Protein AF-A0A8S9UT15-F1 (afdb_monomer)

Solvent-accessible surface area (backbone atoms only — not comparable to full-atom values): 17079 Å² total; per-residue (Å²): 129,64,73,68,60,55,59,50,56,78,67,50,90,73,85,88,69,54,34,73,62,33,48,35,68,84,54,44,75,46,86,40,46,68,41,77,37,72,58,20,13,42,35,36,62,69,38,53,61,32,52,56,30,98,61,44,78,44,80,46,76,37,62,50,63,66,32,51,46,16,83,66,94,55,86,84,63,70,52,51,73,92,89,45,74,50,65,68,66,52,11,63,46,37,55,33,45,78,67,72,69,56,88,82,85,46,63,46,79,63,49,35,64,71,65,40,51,36,49,21,53,71,73,54,74,56,62,59,41,75,70,57,92,76,73,78,86,76,72,87,77,72,83,83,71,48,28,41,63,90,65,80,42,66,54,58,53,52,51,46,31,52,50,34,62,57,44,69,78,61,75,53,96,89,53,64,48,34,32,36,39,36,19,70,46,66,69,54,36,53,50,32,51,54,50,47,66,77,45,55,89,58,46,50,91,56,51,48,78,44,78,33,32,38,75,74,40,59,97,52,74,23,44,30,28,40,34,43,64,81,46,75,52,94,85,26,68,59,69,78,67,73,38,64,23,47,48,50,41,53,72,66,26,24,28,73,39,76,35,48,32,40,33,63,72,15,42,51,63,34,70,68,49,31,52,40,54,52,43,25,47,76,66,71,62,52,49,82,53,73,74,83,83,79,119

Radius of gyration: 21.89 Å; Cα contacts (8 Å, |Δi|>4): 454; chains: 1; bounding box: 42×45×59 Å

InterPro domains:
  IPR027417 P-loop containing nucleoside triphosphate hydrolase [G3DSA:3.40.50.300] (1-108)
  IPR027417 P-loop containing nucleoside triphosphate hydrolase [G3DSA:3.40.50.300] (109-293)
  IPR027417 P-loop containing nucleoside triphosphate hydrolase [SSF52540] (18-284)
  IPR041677 DNA2/NAM7 helicase, helicase domain [PF13086] (3-70)
  IPR041679 DNA2/NAM7 helicase-like, C-terminal [PF13087] (140-263)
  IPR045055 DNA2/NAM7-like helicase [PTHR10887] (3-282)
  IPR047187 Upf1-like, C-terminal helicase domain [cd18808] (111-277)

Nearest PDB structures (foldseek):
  8ftm-assembly2_B  TM=8.262E-01  e=3.892E-15  Thermochaetoides thermophila DSM 1495
  8rd3-assembly1_A  TM=7.497E-01  e=1.680E-15  Saccharomyces cerevisiae S288C
  8ftm-assembly1_A  TM=8.025E-01  e=7.093E-15  Thermochaetoides thermophila DSM 1495
  2xzl-assembly1_A  TM=7.799E-01  e=2.821E-14  Saccharomyces cerevisiae
  4b3g-assembly2_B  TM=7.752E-01  e=4.044E-14  Homo sapiens

Mean predicted aligned error: 8.58 Å

Foldseek 3Di:
DPPVVLVCLQPDPDDDDFLVVCLDPSNQPDDDQEAEAAQQQQQFPSSVVSNDHPNHNYYHYYHDVLAAHHDDPDPPPQDDDPPDRDCSRGGPQNVCVVVVNDDDDQEDAFADCLLVVLVCVQRVVVSHHYPDDDDPVVPPQDPDDEAADDDLAVVVLVVQLVVQVSCVVVDDPPAAFEEEEEEADPVSLVVNVVNCVVVVVSHDPSYDYYYYYLVVCAPAAGQEYEYEQPDDDQVLDSDPVLRSNSVSSRSRRHRHYYHYHDDCNSPCVRDSSVSSVVSSVVSVNHHYDDHPPPD

Organism: Phytophthora infestans (NCBI:txid4787)

Structure (mmCIF, N/CA/C/O backbone):
data_AF-A0A8S9UT15-F1
#
_entry.id   AF-A0A8S9UT15-F1
#
loop_
_atom_site.group_PDB
_atom_site.id
_atom_site.type_symbol
_atom_site.label_atom_id
_atom_site.label_alt_id
_atom_site.label_comp_id
_atom_site.label_asym_id
_atom_site.label_entity_id
_atom_site.label_seq_id
_atom_site.pdbx_PDB_ins_code
_atom_site.Cartn_x
_atom_site.Cartn_y
_atom_site.Cartn_z
_atom_site.occupancy
_atom_site.B_iso_or_equiv
_atom_site.auth_seq_id
_atom_site.auth_comp_id
_atom_site.auth_asym_id
_atom_site.auth_atom_id
_atom_site.pdbx_PDB_model_num
ATOM 1 N N . MET A 1 1 ? -1.775 21.029 29.943 1.00 57.56 1 MET A N 1
ATOM 2 C CA . MET A 1 1 ? -2.465 21.591 28.756 1.00 57.56 1 MET A CA 1
ATOM 3 C C . MET A 1 1 ? -2.958 23.025 28.987 1.00 57.56 1 MET A C 1
ATOM 5 O O . MET A 1 1 ? -3.337 23.348 30.108 1.00 57.56 1 MET A O 1
ATOM 9 N N . LYS A 1 2 ? -2.990 23.889 27.956 1.00 66.88 2 LYS A N 1
ATOM 10 C CA . LYS A 1 2 ? -3.662 25.210 28.047 1.00 66.88 2 LYS A CA 1
ATOM 11 C C . LYS A 1 2 ? -5.165 24.976 28.289 1.00 66.88 2 LYS A C 1
ATOM 13 O O . LYS A 1 2 ? -5.719 24.080 27.657 1.00 66.88 2 LYS A O 1
ATOM 18 N N . SER A 1 3 ? -5.834 25.756 29.149 1.00 73.44 3 SER A N 1
ATOM 19 C CA . SER A 1 3 ? -7.224 25.470 29.586 1.00 73.44 3 SER A CA 1
ATOM 20 C C . SER A 1 3 ? -8.203 25.215 28.429 1.00 73.44 3 SER A C 1
ATOM 22 O O . SER A 1 3 ? -9.030 24.314 28.507 1.00 73.44 3 SER A O 1
ATOM 24 N N . LYS A 1 4 ? -8.025 25.919 27.304 1.00 78.69 4 LYS A N 1
ATOM 25 C CA . LYS A 1 4 ? -8.831 25.763 26.083 1.00 78.69 4 LYS A CA 1
ATOM 26 C C . LYS A 1 4 ? -8.756 24.367 25.452 1.00 78.69 4 LYS A C 1
ATOM 28 O O . LYS A 1 4 ? -9.774 23.871 24.988 1.00 78.69 4 LYS A O 1
ATOM 33 N N . GLN A 1 5 ? -7.586 23.720 25.432 1.00 79.69 5 GLN A N 1
ATOM 34 C CA . GLN A 1 5 ? -7.441 22.382 24.836 1.00 79.69 5 GLN A CA 1
ATOM 35 C C . GLN A 1 5 ? -8.231 21.335 25.622 1.00 79.69 5 GLN A C 1
ATOM 37 O O . GLN A 1 5 ? -8.856 20.464 25.029 1.00 79.69 5 GLN A O 1
ATOM 42 N N . LYS A 1 6 ? -8.252 21.459 26.954 1.00 77.69 6 LYS A N 1
ATOM 43 C CA . LYS A 1 6 ? -8.968 20.526 27.825 1.00 77.69 6 LYS A CA 1
ATOM 44 C C . LYS A 1 6 ? -10.473 20.621 27.593 1.00 77.69 6 LYS A C 1
ATOM 46 O O . LYS A 1 6 ? -11.119 19.603 27.397 1.00 77.69 6 LYS A O 1
ATOM 51 N N . THR A 1 7 ? -10.993 21.844 27.488 1.00 82.31 7 THR A N 1
ATOM 52 C CA . THR A 1 7 ? -12.409 22.086 27.181 1.00 82.31 7 THR A CA 1
ATOM 53 C C . THR A 1 7 ? -12.824 21.545 25.812 1.00 82.31 7 THR A C 1
ATOM 55 O O . THR A 1 7 ? -13.951 21.082 25.664 1.00 82.31 7 THR A O 1
ATOM 58 N N . ILE A 1 8 ? -11.945 21.610 24.805 1.00 86.44 8 ILE A N 1
ATOM 59 C CA . ILE A 1 8 ? -12.230 21.046 23.476 1.00 86.44 8 ILE A CA 1
ATOM 60 C C . ILE A 1 8 ? -12.305 19.524 23.557 1.00 86.44 8 ILE A C 1
ATOM 62 O O . ILE A 1 8 ? -13.276 18.947 23.079 1.00 86.44 8 ILE A O 1
ATOM 66 N N . LEU A 1 9 ? -11.316 18.887 24.191 1.00 84.62 9 LEU A N 1
ATOM 67 C CA . LEU A 1 9 ? -11.295 17.436 24.348 1.00 84.62 9 LEU A CA 1
ATOM 68 C C . LEU A 1 9 ? -12.511 16.940 25.138 1.00 84.62 9 LEU A C 1
ATOM 70 O O . LEU A 1 9 ? -13.204 16.050 24.671 1.00 84.62 9 LEU A O 1
ATOM 74 N N . GLU A 1 10 ? -12.850 17.562 26.266 1.00 82.56 10 GLU A N 1
ATOM 75 C CA . GLU A 1 10 ? -14.017 17.173 27.079 1.00 82.56 10 GLU A CA 1
ATOM 76 C C . GLU A 1 10 ? -15.351 17.222 26.317 1.00 82.56 10 GLU A C 1
ATOM 78 O O . GLU A 1 10 ? -16.281 16.499 26.668 1.00 82.56 10 GLU A O 1
ATOM 83 N N . LYS A 1 11 ? -15.455 18.058 25.277 1.00 87.94 11 LYS A N 1
ATOM 84 C CA . LYS A 1 11 ? -16.649 18.177 24.427 1.00 87.94 11 LYS A CA 1
ATOM 85 C C . LYS A 1 11 ? -16.562 17.365 23.133 1.00 87.94 11 LYS A C 1
ATOM 87 O O . LYS A 1 11 ? -17.537 17.328 22.383 1.00 87.94 11 LYS A O 1
ATOM 92 N N . ALA A 1 12 ? -15.410 16.773 22.827 1.00 90.12 12 ALA A N 1
ATOM 93 C CA . ALA A 1 12 ? -15.196 16.068 21.576 1.00 90.12 12 ALA A CA 1
ATOM 94 C C . ALA A 1 12 ? -15.950 14.732 21.575 1.00 90.12 12 ALA A C 1
ATOM 96 O O . ALA A 1 12 ? -15.757 13.895 22.451 1.00 90.12 12 ALA A O 1
ATOM 97 N N . VAL A 1 13 ? -16.778 14.523 20.551 1.00 92.00 13 VAL A N 1
ATOM 98 C CA . VAL A 1 13 ? -17.450 13.236 20.299 1.00 92.00 13 VAL A CA 1
ATOM 99 C C . VAL A 1 13 ? -16.501 12.258 19.605 1.00 92.00 13 VAL A C 1
ATOM 101 O O . VAL A 1 13 ? -16.567 11.054 19.825 1.00 92.00 13 VAL A O 1
ATOM 104 N N . ILE A 1 14 ? -15.597 12.785 18.776 1.00 93.06 14 ILE A N 1
ATOM 105 C CA . ILE A 1 14 ? -14.618 12.018 18.009 1.00 93.06 14 ILE A CA 1
ATOM 106 C C . ILE A 1 14 ? -13.253 12.672 18.200 1.00 93.06 14 ILE A C 1
ATOM 108 O O . ILE A 1 14 ? -13.122 13.893 18.084 1.00 93.06 14 ILE A O 1
ATOM 112 N N . VAL A 1 15 ? -12.237 11.857 18.475 1.00 92.50 15 VAL A N 1
ATOM 113 C CA . VAL A 1 15 ? -10.843 12.295 18.575 1.00 92.50 15 VAL A CA 1
ATOM 114 C C . VAL A 1 15 ? -10.001 11.466 17.618 1.00 92.50 15 VAL A C 1
ATOM 116 O O . VAL A 1 15 ? -9.947 10.245 17.723 1.00 92.50 15 VAL A O 1
ATOM 119 N N . PHE A 1 16 ? -9.328 12.152 16.697 1.00 93.94 16 PHE A N 1
ATOM 120 C CA . PHE A 1 16 ? -8.350 11.557 15.795 1.00 93.94 16 PHE A CA 1
ATOM 121 C C . PHE A 1 16 ? -6.946 11.772 16.351 1.00 93.94 16 PHE A C 1
ATOM 123 O O . PHE A 1 16 ? -6.621 12.849 16.854 1.00 93.94 16 PHE A O 1
ATOM 130 N N . GLY A 1 17 ? -6.100 10.759 16.227 1.00 92.88 17 GLY A N 1
ATOM 131 C CA . GLY A 1 17 ? -4.704 10.842 16.620 1.00 92.88 17 GLY A CA 1
ATOM 132 C C . GLY A 1 17 ? -3.950 9.586 16.220 1.00 92.88 17 GLY A C 1
ATOM 133 O O . GLY A 1 17 ? -4.538 8.529 16.010 1.00 92.88 17 GLY A O 1
ATOM 134 N N . THR A 1 18 ? -2.630 9.695 16.132 1.00 92.62 18 THR A N 1
ATOM 135 C CA . THR A 1 18 ? -1.764 8.517 16.049 1.00 92.62 18 THR A CA 1
ATOM 136 C C . THR A 1 18 ? -1.788 7.766 17.378 1.00 92.62 18 THR A C 1
ATOM 138 O O . THR A 1 18 ? -1.976 8.391 18.427 1.00 92.62 18 THR A O 1
ATOM 141 N N . SER A 1 19 ? -1.494 6.463 17.372 1.00 90.19 19 SER A N 1
ATOM 142 C CA . SER A 1 19 ? -1.364 5.654 18.596 1.00 90.19 19 SER A CA 1
ATOM 143 C C . SER A 1 19 ? -0.522 6.334 19.681 1.00 90.19 19 SER A C 1
ATOM 145 O O . SER A 1 19 ? -0.900 6.356 20.849 1.00 90.19 19 SER A O 1
ATOM 147 N N . SER A 1 20 ? 0.590 6.965 19.290 1.00 88.19 20 SER A N 1
ATOM 148 C CA . SER A 1 20 ? 1.467 7.689 20.212 1.00 88.19 20 SER A CA 1
ATOM 149 C C . SER A 1 20 ? 0.819 8.938 20.812 1.00 88.19 20 SER A C 1
ATOM 151 O O . SER A 1 20 ? 0.902 9.143 22.022 1.00 88.19 20 SER A O 1
ATOM 153 N N . SER A 1 21 ? 0.137 9.752 20.001 1.00 90.88 21 SER A N 1
ATOM 154 C CA . SER A 1 21 ? -0.582 10.936 20.490 1.00 90.88 21 SER A CA 1
ATOM 155 C C . SER A 1 21 ? -1.762 10.572 21.394 1.00 90.88 21 SER A C 1
ATOM 157 O O . SER A 1 21 ? -2.006 11.245 22.392 1.00 90.88 21 SER A O 1
ATOM 159 N N . LEU A 1 22 ? -2.445 9.463 21.101 1.00 90.75 22 LEU A N 1
ATOM 160 C CA . LEU A 1 22 ? -3.559 8.965 21.902 1.00 90.75 22 LEU A CA 1
ATOM 161 C C . LEU A 1 22 ? -3.093 8.390 23.245 1.00 90.75 22 LEU A C 1
ATOM 163 O O . LEU A 1 22 ? -3.887 8.350 24.181 1.00 90.75 22 LEU A O 1
ATOM 167 N N . GLY A 1 23 ? -1.825 7.996 23.366 1.00 88.31 23 GLY A N 1
ATOM 168 C CA . GLY A 1 23 ? -1.226 7.569 24.629 1.00 88.31 23 GLY A CA 1
ATOM 169 C C . GLY A 1 23 ? -0.887 8.716 25.591 1.00 88.31 23 GLY A C 1
ATOM 170 O O . GLY A 1 23 ? -0.534 8.444 26.740 1.00 88.31 23 GLY A O 1
ATOM 171 N N . GLN A 1 24 ? -0.980 9.981 25.157 1.00 88.31 24 GLN A N 1
ATOM 172 C CA . GLN A 1 24 ? -0.717 11.132 26.025 1.00 88.31 24 GLN A CA 1
ATOM 173 C C . GLN A 1 24 ? -1.729 11.205 27.170 1.00 88.31 24 GLN A C 1
ATOM 175 O O . GLN A 1 24 ? -2.922 10.971 26.981 1.00 88.31 24 GLN A O 1
ATOM 180 N N . GLU A 1 25 ? -1.251 11.571 28.360 1.00 83.25 25 GLU A N 1
ATOM 181 C CA . GLU A 1 25 ? -2.027 11.515 29.603 1.00 83.25 25 GLU A CA 1
ATOM 182 C C . GLU A 1 25 ? -3.361 12.275 29.520 1.00 83.25 25 GLU A C 1
ATOM 184 O O . GLU A 1 25 ? -4.395 11.762 29.951 1.00 83.25 25 GLU A O 1
ATOM 189 N N . ASP A 1 26 ? -3.350 13.457 28.900 1.00 81.25 26 ASP A N 1
ATOM 190 C CA . ASP A 1 26 ? -4.534 14.307 28.748 1.00 81.25 26 ASP A CA 1
ATOM 191 C C . ASP A 1 26 ? -5.635 13.638 27.894 1.00 81.25 26 ASP A C 1
ATOM 193 O O . ASP A 1 26 ? -6.821 13.810 28.174 1.00 81.25 26 ASP A O 1
ATOM 197 N N . VAL A 1 27 ? -5.262 12.828 26.894 1.00 84.00 27 VAL A N 1
ATOM 198 C CA . VAL A 1 27 ? -6.206 12.094 26.026 1.00 84.00 27 VAL A CA 1
ATOM 199 C C . VAL A 1 27 ? -6.561 10.729 26.623 1.00 84.00 27 VAL A C 1
ATOM 201 O O . VAL A 1 27 ? -7.675 10.235 26.447 1.00 84.00 27 VAL A O 1
ATOM 204 N N . ARG A 1 28 ? -5.635 10.112 27.364 1.00 83.94 28 ARG A N 1
ATOM 205 C CA . ARG A 1 28 ? -5.821 8.797 27.992 1.00 83.94 28 ARG A CA 1
ATOM 206 C C . ARG A 1 28 ? -6.911 8.800 29.064 1.00 83.94 28 ARG A C 1
ATOM 208 O O . ARG A 1 28 ? -7.572 7.787 29.255 1.00 83.94 28 ARG A O 1
ATOM 215 N N . ARG A 1 29 ? -7.121 9.938 29.735 1.00 83.38 29 ARG A N 1
ATOM 216 C CA . ARG A 1 29 ? -8.193 10.126 30.734 1.00 83.38 29 ARG A CA 1
ATOM 217 C C . ARG A 1 29 ? -9.584 10.296 30.114 1.00 83.38 29 ARG A C 1
ATOM 219 O O . ARG A 1 29 ? -10.579 10.263 30.837 1.00 83.38 29 ARG A O 1
ATOM 226 N N . MET A 1 30 ? -9.664 10.513 28.802 1.00 86.06 30 MET A N 1
ATOM 227 C CA . MET A 1 30 ? -10.940 10.609 28.102 1.00 86.06 30 MET A CA 1
ATOM 228 C C . MET A 1 30 ? -11.611 9.245 27.996 1.00 86.06 30 MET A C 1
ATOM 230 O O . MET A 1 30 ? -10.951 8.207 27.981 1.00 86.06 30 MET A O 1
ATOM 234 N N . LYS A 1 31 ? -12.937 9.258 27.878 1.00 89.00 31 LYS A N 1
ATOM 235 C CA . LYS A 1 31 ? -13.739 8.043 27.797 1.00 89.00 31 LYS A CA 1
ATOM 236 C C . LYS A 1 31 ? -14.245 7.835 26.378 1.00 89.00 31 LYS A C 1
ATOM 238 O O . LYS A 1 31 ? -15.032 8.639 25.896 1.00 89.00 31 LYS A O 1
ATOM 243 N N . PHE A 1 32 ? -13.835 6.729 25.763 1.00 92.12 32 PHE A N 1
ATOM 244 C CA . PHE A 1 32 ? -14.296 6.291 24.444 1.00 92.12 32 PHE A CA 1
ATOM 245 C C . PHE A 1 32 ? -14.604 4.799 24.487 1.00 92.12 32 PHE A C 1
ATOM 247 O O . PHE A 1 32 ? -13.746 3.989 24.843 1.00 92.12 32 PHE A O 1
ATOM 254 N N . ASP A 1 33 ? -15.842 4.446 24.169 1.00 94.94 33 ASP A N 1
ATOM 255 C CA . ASP A 1 33 ? -16.337 3.070 24.114 1.00 94.94 33 ASP A CA 1
ATOM 256 C C . ASP A 1 33 ? -16.034 2.379 22.775 1.00 94.94 33 ASP A C 1
ATOM 258 O O . ASP A 1 33 ? -15.966 1.149 22.736 1.00 94.94 33 ASP A O 1
ATOM 262 N N . LEU A 1 34 ? -15.779 3.150 21.715 1.00 95.88 34 LEU A N 1
ATOM 263 C CA . LEU A 1 34 ? -15.336 2.678 20.404 1.00 95.88 34 LEU A CA 1
ATOM 264 C C . LEU A 1 34 ? -13.937 3.211 20.067 1.00 95.88 34 LEU A C 1
ATOM 266 O O . LEU A 1 34 ? -13.695 4.417 20.099 1.00 95.88 34 LEU A O 1
ATOM 270 N N . CYS A 1 35 ? -13.038 2.308 19.685 1.00 95.69 35 CYS A N 1
ATOM 271 C CA . CYS A 1 35 ? -11.751 2.628 19.078 1.00 95.69 35 CYS A CA 1
ATOM 272 C C . CYS A 1 35 ? -11.720 2.069 17.652 1.00 95.69 35 CYS A C 1
ATOM 274 O O . CYS A 1 35 ? -11.994 0.887 17.445 1.00 95.69 35 CYS A O 1
ATOM 276 N N . ILE A 1 36 ? -11.391 2.911 16.672 1.00 97.12 36 ILE A N 1
ATOM 277 C CA . ILE A 1 36 ? -11.170 2.496 15.284 1.00 97.12 36 ILE A CA 1
ATOM 278 C C . ILE A 1 36 ? -9.693 2.720 14.974 1.00 97.12 36 ILE A C 1
ATOM 280 O O . ILE A 1 36 ? -9.211 3.851 15.032 1.00 97.12 36 ILE A O 1
ATOM 284 N N . CYS A 1 37 ? -8.981 1.644 14.655 1.00 95.94 37 CYS A N 1
ATOM 285 C CA . CYS A 1 37 ? -7.611 1.690 14.170 1.00 95.94 37 CYS A CA 1
ATOM 286 C C . CYS A 1 37 ? -7.621 1.520 12.653 1.00 95.94 37 CYS A C 1
ATOM 288 O O . CYS A 1 37 ? -7.824 0.411 12.166 1.00 95.94 37 CYS A O 1
ATOM 290 N N . ASP A 1 38 ? -7.395 2.610 11.927 1.00 94.69 38 ASP A N 1
ATOM 291 C CA . ASP A 1 38 ? -7.128 2.562 10.489 1.00 94.69 38 ASP A CA 1
ATOM 292 C C . ASP A 1 38 ? -5.660 2.183 10.225 1.00 94.69 38 ASP A C 1
ATOM 294 O O . ASP A 1 38 ? -4.812 2.323 11.112 1.00 94.69 38 ASP A O 1
ATOM 298 N N . GLU A 1 39 ? -5.364 1.675 9.028 1.00 93.62 39 GLU A N 1
ATOM 299 C CA . GLU A 1 39 ? -4.049 1.130 8.647 1.00 93.62 39 GLU A CA 1
ATOM 300 C C . GLU A 1 39 ? -3.501 0.105 9.667 1.00 93.62 39 GLU A C 1
ATOM 302 O O . GLU A 1 39 ? -2.300 0.015 9.927 1.00 93.62 39 GLU A O 1
ATOM 307 N N . GLY A 1 40 ? -4.390 -0.712 10.241 1.00 94.06 40 GLY A N 1
ATOM 308 C CA . GLY A 1 40 ? -4.102 -1.677 11.303 1.00 94.06 40 GLY A CA 1
ATOM 309 C C . GLY A 1 40 ? -3.048 -2.729 10.950 1.00 94.06 40 GLY A C 1
ATOM 310 O O . GLY A 1 40 ? -2.444 -3.295 11.853 1.00 94.06 40 GLY A O 1
ATOM 311 N N . GLY A 1 41 ? -2.767 -2.937 9.657 1.00 92.50 41 GLY A N 1
ATOM 312 C CA . GLY A 1 41 ? -1.636 -3.746 9.189 1.00 92.50 41 GLY A CA 1
ATOM 313 C C . GLY A 1 41 ? -0.270 -3.169 9.585 1.00 92.50 41 GLY A C 1
ATOM 314 O O . GLY A 1 41 ? 0.661 -3.923 9.833 1.00 92.50 41 GLY A O 1
ATOM 315 N N . GLN A 1 42 ? -0.159 -1.843 9.720 1.00 92.12 42 GLN A N 1
ATOM 316 C CA . GLN A 1 42 ? 1.048 -1.148 10.185 1.00 92.12 42 GLN A CA 1
ATOM 317 C C . GLN A 1 42 ? 1.067 -0.897 11.698 1.00 92.12 42 GLN A C 1
ATOM 319 O O . GLN A 1 42 ? 2.087 -0.458 12.236 1.00 92.12 42 GLN A O 1
ATOM 324 N N . ALA A 1 43 ? -0.045 -1.122 12.399 1.00 91.50 43 ALA A N 1
ATOM 325 C CA . ALA A 1 43 ? -0.124 -0.865 13.827 1.00 91.50 43 ALA A CA 1
ATOM 326 C C . ALA A 1 43 ? 0.538 -2.018 14.604 1.00 91.50 43 ALA A C 1
ATOM 328 O O . ALA A 1 43 ? 0.044 -3.146 14.549 1.00 91.50 43 ALA A O 1
ATOM 329 N N . PRO A 1 44 ? 1.632 -1.775 15.353 1.00 89.38 44 PRO A N 1
ATOM 330 C CA . PRO A 1 44 ? 2.120 -2.775 16.293 1.00 89.38 44 PRO A CA 1
ATOM 331 C C . PRO A 1 44 ? 1.102 -2.948 17.425 1.00 89.38 44 PRO A C 1
ATOM 333 O O . PRO A 1 44 ? 0.406 -1.996 17.791 1.00 89.38 44 PRO A O 1
ATOM 336 N N . ASP A 1 45 ? 1.078 -4.121 18.056 1.00 88.81 45 ASP A N 1
ATOM 337 C CA . ASP A 1 45 ? 0.168 -4.411 19.175 1.00 88.81 45 ASP A CA 1
ATOM 338 C C . ASP A 1 45 ? 0.277 -3.378 20.305 1.00 88.81 45 ASP A C 1
ATOM 340 O O . ASP A 1 45 ? -0.720 -2.945 20.883 1.00 88.81 45 ASP A O 1
ATOM 344 N N . THR A 1 46 ? 1.495 -2.904 20.580 1.00 87.94 46 THR A N 1
ATOM 345 C CA . THR A 1 46 ? 1.738 -1.833 21.554 1.00 87.94 46 THR A CA 1
ATOM 346 C C . THR A 1 46 ? 1.055 -0.526 21.155 1.00 87.94 46 THR A C 1
ATOM 348 O O . THR A 1 46 ? 0.517 0.169 22.015 1.00 87.94 46 THR A O 1
ATOM 351 N N . GLY A 1 47 ? 1.013 -0.207 19.861 1.00 89.88 47 GLY A N 1
ATOM 352 C CA . GLY A 1 47 ? 0.308 0.954 19.324 1.00 89.88 47 GLY A CA 1
ATOM 353 C C . GLY A 1 47 ? -1.209 0.851 19.486 1.00 89.88 47 GLY A C 1
ATOM 354 O O . GLY A 1 47 ? -1.852 1.854 19.806 1.00 89.88 47 GLY A O 1
ATOM 355 N N . LEU A 1 48 ? -1.783 -0.346 19.341 1.00 91.88 48 LEU A N 1
ATOM 356 C CA . LEU A 1 48 ? -3.206 -0.580 19.614 1.00 91.88 48 LEU A CA 1
ATOM 357 C C . LEU A 1 48 ? -3.521 -0.345 21.094 1.00 91.88 48 LEU A C 1
ATOM 359 O O . LEU A 1 48 ? -4.436 0.411 21.417 1.00 91.88 48 LEU A O 1
ATOM 363 N N . VAL A 1 49 ? -2.711 -0.903 21.999 1.00 90.75 49 VAL A N 1
ATOM 364 C CA . VAL A 1 49 ? -2.887 -0.730 23.452 1.00 90.75 49 VAL A CA 1
ATOM 365 C C . VAL A 1 49 ? -2.819 0.745 23.868 1.00 90.75 49 VAL A C 1
ATOM 367 O O . VAL A 1 49 ? -3.585 1.170 24.729 1.00 90.75 49 VAL A O 1
ATOM 370 N N . MET A 1 50 ? -1.956 1.553 23.242 1.00 90.75 50 MET A N 1
ATOM 371 C CA . MET A 1 50 ? -1.881 2.999 23.515 1.00 90.75 50 MET A CA 1
ATOM 372 C C . MET A 1 50 ? -3.151 3.766 23.104 1.00 90.75 50 MET A C 1
ATOM 374 O O . MET A 1 50 ? -3.476 4.798 23.701 1.00 90.75 50 MET A O 1
ATOM 378 N N . ALA A 1 51 ? -3.867 3.281 22.087 1.00 91.50 51 ALA A N 1
ATOM 379 C CA . ALA A 1 51 ? -5.092 3.905 21.596 1.00 91.50 51 ALA A CA 1
ATOM 380 C C . ALA A 1 51 ? -6.332 3.536 22.432 1.00 91.50 51 ALA A C 1
ATOM 382 O O . ALA A 1 51 ? -7.296 4.303 22.455 1.00 91.50 51 ALA A O 1
ATOM 383 N N . LEU A 1 52 ? -6.305 2.410 23.151 1.00 91.75 52 LEU A N 1
ATOM 384 C CA . LEU A 1 52 ? -7.420 1.955 23.983 1.00 91.75 52 LEU A CA 1
ATOM 385 C C . LEU A 1 52 ? -7.623 2.832 25.230 1.00 91.75 52 LEU A C 1
ATOM 387 O O . LEU A 1 52 ? -6.701 3.475 25.745 1.00 91.75 52 LEU A O 1
ATOM 391 N N . ARG A 1 53 ? -8.866 2.869 25.715 1.00 90.38 53 ARG A N 1
ATOM 392 C CA . ARG A 1 53 ? -9.267 3.491 26.984 1.00 90.38 53 ARG A CA 1
ATOM 393 C C . ARG A 1 53 ? -9.808 2.433 27.928 1.00 90.38 53 ARG A C 1
ATOM 395 O O . ARG A 1 53 ? -10.308 1.403 27.487 1.00 90.38 53 ARG A O 1
ATOM 402 N N . ASP A 1 54 ? -9.787 2.734 29.223 1.00 87.06 54 ASP A N 1
ATOM 403 C CA . ASP A 1 54 ? -10.286 1.823 30.262 1.00 87.06 54 ASP A CA 1
ATOM 404 C C . ASP A 1 54 ? -11.754 1.422 30.035 1.00 87.06 54 ASP A C 1
ATOM 406 O O . ASP A 1 54 ? -12.180 0.343 30.435 1.00 87.06 54 ASP A O 1
ATOM 410 N N . ASN A 1 55 ? -12.541 2.283 29.380 1.00 91.44 55 ASN A N 1
ATOM 411 C CA . ASN A 1 55 ? -13.943 2.034 29.054 1.00 91.44 55 ASN A CA 1
ATOM 412 C C . ASN A 1 55 ? -14.186 1.618 27.593 1.00 91.44 55 ASN A C 1
ATOM 414 O O . ASN A 1 55 ? -15.349 1.594 27.180 1.00 91.44 55 ASN A O 1
ATOM 418 N N . THR A 1 56 ? -13.143 1.335 26.805 1.00 94.69 56 THR A N 1
ATOM 419 C CA . THR A 1 56 ? -13.313 0.864 25.425 1.00 94.69 56 THR A CA 1
ATOM 420 C C . THR A 1 56 ? -13.976 -0.508 25.426 1.00 94.69 56 THR A C 1
ATOM 422 O O . THR A 1 56 ? -13.488 -1.450 26.042 1.00 94.69 56 THR A O 1
ATOM 425 N N . ARG A 1 57 ? -15.115 -0.610 24.739 1.00 96.38 57 ARG A N 1
ATOM 426 C CA . ARG A 1 57 ? -15.918 -1.834 24.606 1.00 96.38 57 ARG A CA 1
ATOM 427 C C . ARG A 1 57 ? -15.726 -2.496 23.250 1.00 96.38 57 ARG A C 1
ATOM 429 O O . ARG A 1 57 ? -15.810 -3.714 23.158 1.00 96.38 57 ARG A O 1
ATOM 436 N N . THR A 1 58 ? -15.473 -1.694 22.218 1.00 96.62 58 THR A N 1
ATOM 437 C CA . THR A 1 58 ? -15.336 -2.159 20.838 1.00 96.62 58 THR A CA 1
ATOM 438 C C . THR A 1 58 ? -14.043 -1.627 20.236 1.00 96.62 58 THR A C 1
ATOM 440 O O . THR A 1 58 ? -13.786 -0.424 20.277 1.00 96.62 58 THR A O 1
ATOM 443 N N . LEU A 1 59 ? -13.251 -2.524 19.650 1.00 95.56 59 LEU A N 1
ATOM 444 C CA . LEU A 1 59 ? -12.090 -2.196 18.829 1.00 95.56 59 LEU A CA 1
ATOM 445 C C . LEU A 1 59 ? -12.352 -2.684 17.402 1.00 95.56 59 LEU A C 1
ATOM 447 O O . LEU A 1 59 ? -12.531 -3.880 17.185 1.00 95.56 59 LEU A O 1
ATOM 451 N N . ALA A 1 60 ? -12.352 -1.766 16.440 1.00 96.88 60 ALA A N 1
ATOM 452 C CA . ALA A 1 60 ? -12.343 -2.088 15.019 1.00 96.88 60 ALA A CA 1
ATOM 453 C C . ALA A 1 60 ? -10.925 -1.889 14.474 1.00 96.88 60 ALA A C 1
ATOM 455 O O . ALA A 1 60 ? -10.385 -0.788 14.553 1.00 96.88 60 ALA A O 1
ATOM 456 N N . ILE A 1 61 ? -10.322 -2.946 13.928 1.00 96.75 61 ILE A N 1
ATOM 457 C CA . ILE A 1 61 ? -9.011 -2.890 13.273 1.00 96.75 61 ILE A CA 1
ATOM 458 C C . ILE A 1 61 ? -9.255 -2.981 11.769 1.00 96.75 61 ILE A C 1
ATOM 460 O O . ILE A 1 61 ? -9.734 -4.000 11.277 1.00 96.75 61 ILE A O 1
ATOM 464 N N . ILE A 1 62 ? -8.963 -1.900 11.056 1.00 96.69 62 ILE A N 1
ATOM 465 C CA . ILE A 1 62 ? -9.216 -1.742 9.626 1.00 96.69 62 ILE A CA 1
ATOM 466 C C . ILE A 1 62 ? -7.872 -1.601 8.928 1.00 96.69 62 ILE A C 1
ATOM 468 O O . ILE A 1 62 ? -7.004 -0.865 9.382 1.00 96.69 62 ILE A O 1
ATOM 472 N N . GLY A 1 63 ? -7.685 -2.306 7.823 1.00 94.94 63 GLY A N 1
ATOM 473 C CA . GLY A 1 63 ? -6.484 -2.200 7.010 1.00 94.94 63 GLY A CA 1
ATOM 474 C C . GLY A 1 63 ? -6.393 -3.348 6.022 1.00 94.94 63 GLY A C 1
ATOM 475 O O . GLY A 1 63 ? -7.315 -4.153 5.892 1.00 94.94 63 GLY A O 1
ATOM 476 N N . ASP A 1 64 ? -5.252 -3.439 5.352 1.00 94.94 64 ASP A N 1
ATOM 477 C CA . ASP A 1 64 ? -4.952 -4.533 4.438 1.00 94.94 64 ASP A CA 1
ATOM 478 C C . ASP A 1 64 ? -3.798 -5.383 5.000 1.00 94.94 64 ASP A C 1
ATOM 480 O O . ASP A 1 64 ? -2.656 -4.912 5.025 1.00 94.94 64 ASP A O 1
ATOM 484 N N . PRO A 1 65 ? -4.047 -6.636 5.428 1.00 94.00 65 PRO A N 1
ATOM 485 C CA . PRO A 1 65 ? -3.001 -7.514 5.957 1.00 94.00 65 PRO A CA 1
ATOM 486 C C . PRO A 1 65 ? -1.944 -7.878 4.900 1.00 94.00 65 PRO A C 1
ATOM 488 O O . PRO A 1 65 ? -0.853 -8.341 5.248 1.00 94.00 65 PRO A O 1
ATOM 491 N N . ARG A 1 66 ? -2.231 -7.656 3.608 1.00 94.25 66 ARG A N 1
ATOM 492 C CA . ARG A 1 66 ? -1.300 -7.879 2.494 1.00 94.25 66 ARG A CA 1
ATOM 493 C C . ARG A 1 66 ? -0.469 -6.637 2.141 1.00 94.25 66 ARG A C 1
ATOM 495 O O . ARG A 1 66 ? 0.409 -6.748 1.288 1.00 94.25 66 ARG A O 1
ATOM 502 N N . GLN A 1 67 ? -0.691 -5.488 2.787 1.00 94.25 67 GLN A N 1
ATOM 503 C CA . GLN A 1 67 ? 0.175 -4.296 2.701 1.00 94.25 67 GLN A CA 1
ATOM 504 C C . GLN A 1 67 ? 1.189 -4.265 3.857 1.00 94.25 67 GLN A C 1
ATOM 506 O O . GLN A 1 67 ? 1.422 -5.299 4.493 1.00 94.25 67 GLN A O 1
ATOM 511 N N . LEU A 1 68 ? 1.901 -3.145 4.053 1.00 92.31 68 LEU A N 1
ATOM 512 C CA . LEU A 1 68 ? 3.067 -3.104 4.943 1.00 92.31 68 LEU A CA 1
ATOM 513 C C . LEU A 1 68 ? 2.726 -3.538 6.377 1.00 92.31 68 LEU A C 1
ATOM 515 O O . LEU A 1 68 ? 1.678 -3.148 6.896 1.00 92.31 68 LEU A O 1
ATOM 519 N N . PRO A 1 69 ? 3.623 -4.317 7.010 1.00 91.12 69 PRO A N 1
ATOM 520 C CA . PRO A 1 69 ? 3.513 -4.680 8.415 1.00 91.12 69 PRO A CA 1
ATOM 521 C C . PRO A 1 69 ? 3.961 -3.514 9.318 1.00 91.12 69 PRO A C 1
ATOM 523 O O . PRO A 1 69 ? 4.429 -2.485 8.811 1.00 91.12 69 PRO A O 1
ATOM 526 N N . PRO A 1 70 ? 3.916 -3.671 10.654 1.00 89.69 70 PRO A N 1
ATOM 527 C CA . PRO A 1 70 ? 4.486 -2.686 11.560 1.00 89.69 70 PRO A CA 1
ATOM 528 C C . PRO A 1 70 ? 5.978 -2.448 11.296 1.00 89.69 70 PRO A C 1
ATOM 530 O O . PRO A 1 70 ? 6.748 -3.377 11.034 1.00 89.69 70 PRO A O 1
ATOM 533 N N . TYR A 1 71 ? 6.401 -1.184 11.372 1.00 83.19 71 TYR A N 1
ATOM 534 C CA . TYR A 1 71 ? 7.797 -0.816 11.142 1.00 83.19 71 TYR A CA 1
ATOM 535 C C . TYR A 1 71 ? 8.716 -1.383 12.232 1.00 83.19 71 TYR A C 1
ATOM 537 O O . TYR A 1 71 ? 8.486 -1.182 13.426 1.00 83.19 71 TYR A O 1
ATOM 545 N N . GLN A 1 72 ? 9.816 -2.016 11.817 1.00 71.94 72 GLN A N 1
ATOM 546 C CA . GLN A 1 72 ? 10.837 -2.536 12.721 1.00 71.94 72 GLN A CA 1
ATOM 547 C C . GLN A 1 72 ? 12.103 -1.682 12.687 1.00 71.94 72 GLN A C 1
ATOM 549 O O . GLN A 1 72 ? 12.783 -1.591 11.669 1.00 71.94 72 GLN A O 1
ATOM 554 N N . LEU A 1 73 ? 12.463 -1.114 13.841 1.00 65.38 73 LEU A N 1
ATOM 555 C CA . LEU A 1 73 ? 13.749 -0.433 14.028 1.00 65.38 73 LEU A CA 1
ATOM 556 C C . LEU A 1 73 ? 14.935 -1.404 13.964 1.00 65.38 73 LEU A C 1
ATOM 558 O O . LEU A 1 73 ? 16.008 -1.021 13.510 1.00 65.38 73 LEU A O 1
ATOM 562 N N . ASN A 1 74 ? 14.747 -2.644 14.423 1.00 66.44 74 ASN A N 1
ATOM 563 C CA . ASN A 1 74 ? 15.784 -3.667 14.432 1.00 66.44 74 ASN A CA 1
ATOM 564 C C . ASN A 1 74 ? 15.197 -5.017 13.970 1.00 66.44 74 ASN A C 1
ATOM 566 O O . ASN A 1 74 ? 14.585 -5.713 14.782 1.00 66.44 74 ASN A O 1
ATOM 570 N N . PRO A 1 75 ? 15.343 -5.373 12.680 1.00 62.75 75 PRO A N 1
ATOM 571 C CA . PRO A 1 75 ? 14.755 -6.585 12.101 1.00 62.75 75 PRO A CA 1
ATOM 572 C C . PRO A 1 75 ? 15.306 -7.883 12.701 1.00 62.75 75 PRO A C 1
ATOM 574 O O . PRO A 1 75 ? 14.626 -8.907 12.713 1.00 62.75 75 PRO A O 1
ATOM 577 N N . ASP A 1 76 ? 16.533 -7.835 13.227 1.00 61.03 76 ASP A N 1
ATOM 578 C CA . ASP A 1 76 ? 17.203 -8.982 13.845 1.00 61.03 76 ASP A CA 1
ATOM 579 C C . ASP A 1 76 ? 16.774 -9.190 15.306 1.00 61.03 76 ASP A C 1
ATOM 581 O O . ASP A 1 76 ? 17.108 -10.199 15.935 1.00 61.03 76 ASP A O 1
ATOM 585 N N . LEU A 1 77 ? 16.008 -8.244 15.863 1.00 59.38 77 LEU A N 1
ATOM 586 C CA . LEU A 1 77 ? 15.529 -8.292 17.234 1.00 59.38 77 LEU A CA 1
ATOM 587 C C . LEU A 1 77 ? 14.359 -9.278 17.348 1.00 59.38 77 LEU A C 1
ATOM 589 O O . LEU A 1 77 ? 13.189 -8.903 17.388 1.00 59.38 77 LEU A O 1
ATOM 593 N N . LYS A 1 78 ? 14.682 -10.568 17.456 1.00 53.25 78 LYS A N 1
ATOM 594 C CA . LYS A 1 78 ? 13.750 -11.588 17.952 1.00 53.25 78 LYS A CA 1
ATOM 595 C C . LYS A 1 78 ? 13.573 -11.377 19.456 1.00 53.25 78 LYS A C 1
ATOM 597 O O . LYS A 1 78 ? 14.236 -12.029 20.260 1.00 53.25 78 LYS A O 1
ATOM 602 N N . SER A 1 79 ? 12.740 -10.419 19.857 1.00 52.22 79 SER A N 1
ATOM 603 C CA . SER A 1 79 ? 12.445 -10.218 21.274 1.00 52.22 79 SER A CA 1
ATOM 604 C C . SER A 1 79 ? 11.625 -11.406 21.780 1.00 52.22 79 SER A C 1
ATOM 606 O O . SER A 1 79 ? 10.526 -11.702 21.316 1.00 52.22 79 SER A O 1
ATOM 608 N N . GLY A 1 80 ? 12.197 -12.145 22.722 1.00 50.62 80 GLY A N 1
ATOM 609 C CA . GLY A 1 80 ? 11.512 -13.230 23.398 1.00 50.62 80 GLY A CA 1
ATOM 610 C C . GLY A 1 80 ? 11.864 -13.231 24.870 1.00 50.62 80 GLY A C 1
ATOM 611 O O . GLY A 1 80 ? 13.037 -13.184 25.230 1.00 50.62 80 GLY A O 1
ATOM 612 N N . PHE A 1 81 ? 10.846 -13.273 25.722 1.00 43.69 81 PHE A N 1
ATOM 613 C CA . PHE A 1 81 ? 11.003 -13.475 27.157 1.00 43.69 81 PHE A CA 1
ATOM 614 C C . PHE A 1 81 ? 10.451 -14.869 27.476 1.00 43.69 81 PHE A C 1
ATOM 616 O O . PHE A 1 81 ? 9.348 -15.210 27.054 1.00 43.69 81 PHE A O 1
ATOM 623 N N . GLY A 1 82 ? 11.229 -15.713 28.158 1.00 49.47 82 GLY A N 1
ATOM 624 C CA . GLY A 1 82 ? 10.783 -17.061 28.544 1.00 49.47 82 GLY A CA 1
ATOM 625 C C . GLY A 1 82 ? 10.630 -18.072 27.394 1.00 49.47 82 GLY A C 1
ATOM 626 O O . GLY A 1 82 ? 9.753 -18.927 27.453 1.00 49.47 82 GLY A O 1
ATOM 627 N N . GLY A 1 83 ? 11.446 -17.982 26.336 1.00 47.84 83 GLY A N 1
ATOM 628 C CA . GLY A 1 83 ? 11.476 -18.982 25.252 1.00 47.84 83 GLY A CA 1
ATOM 629 C C . GLY A 1 83 ? 10.387 -18.838 24.181 1.00 47.84 83 GLY A C 1
ATOM 630 O O . GLY A 1 83 ? 10.346 -19.637 23.249 1.00 47.84 83 GLY A O 1
ATOM 631 N N . ARG A 1 84 ? 9.530 -17.812 24.267 1.00 52.91 84 ARG A N 1
ATOM 632 C CA . ARG A 1 84 ? 8.579 -17.443 23.208 1.00 52.91 84 ARG A CA 1
ATOM 633 C C . ARG A 1 84 ? 9.155 -16.301 22.382 1.00 52.91 84 ARG A C 1
ATOM 635 O O . ARG A 1 84 ? 9.421 -15.236 22.924 1.00 52.91 84 ARG A O 1
ATOM 642 N N . THR A 1 85 ? 9.351 -16.505 21.085 1.00 55.09 85 THR A N 1
ATOM 643 C CA . THR A 1 85 ? 9.680 -15.422 20.149 1.00 55.09 85 THR A CA 1
ATOM 644 C C . THR A 1 85 ? 8.421 -14.610 19.863 1.00 55.09 85 THR A C 1
ATOM 646 O O . THR A 1 85 ? 7.499 -15.130 19.233 1.00 55.09 85 THR A O 1
ATOM 649 N N . HIS A 1 86 ? 8.366 -13.358 20.318 1.00 59.09 86 HIS A N 1
ATOM 650 C CA . HIS A 1 86 ? 7.293 -12.441 19.943 1.00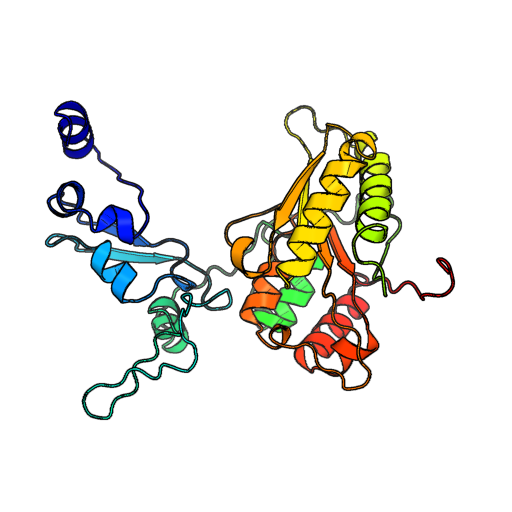 59.09 86 HIS A CA 1
ATOM 651 C C . HIS A 1 86 ? 7.604 -11.839 18.572 1.00 59.09 86 HIS A C 1
ATOM 653 O O . HIS A 1 86 ? 8.683 -11.296 18.333 1.00 59.09 86 HIS A O 1
ATOM 659 N N . ARG A 1 87 ? 6.650 -11.970 17.651 1.00 65.00 87 ARG A N 1
ATOM 660 C CA . ARG A 1 87 ? 6.745 -11.434 16.296 1.00 65.00 87 ARG A CA 1
ATOM 661 C C . ARG A 1 87 ? 6.333 -9.970 16.296 1.00 65.00 87 ARG A C 1
ATOM 663 O O . ARG A 1 87 ? 5.159 -9.654 16.190 1.00 65.00 87 ARG A O 1
ATOM 670 N N . LEU A 1 88 ? 7.307 -9.072 16.427 1.00 72.88 88 LEU A N 1
ATOM 671 C CA . LEU A 1 88 ? 7.075 -7.629 16.284 1.00 72.88 88 LEU A CA 1
ATOM 672 C C . LEU A 1 88 ? 6.871 -7.204 14.815 1.00 72.88 88 LEU A C 1
ATOM 674 O O . LEU A 1 88 ? 6.643 -6.031 14.545 1.00 72.88 88 LEU A O 1
ATOM 678 N N . ASP A 1 89 ? 7.044 -8.128 13.863 1.00 75.56 89 ASP A N 1
ATOM 679 C CA . ASP A 1 89 ? 6.898 -7.940 12.409 1.00 75.56 89 ASP A CA 1
ATOM 680 C C . ASP A 1 89 ? 5.482 -8.234 11.908 1.00 75.56 89 ASP A C 1
ATOM 682 O O . ASP A 1 89 ? 5.253 -8.237 10.699 1.00 75.56 89 ASP A O 1
ATOM 686 N N . LYS A 1 90 ? 4.553 -8.537 12.815 1.00 86.50 90 LYS A N 1
ATOM 687 C CA . LYS A 1 90 ? 3.196 -8.941 12.480 1.00 86.50 90 LYS A CA 1
ATOM 688 C C . LYS A 1 90 ? 2.204 -8.150 13.319 1.00 86.50 90 LYS A C 1
ATOM 690 O O . LYS A 1 90 ? 2.401 -7.979 14.519 1.00 86.50 90 LYS A O 1
ATOM 695 N N . SER A 1 91 ? 1.172 -7.636 12.667 1.00 92.19 91 SER A N 1
ATOM 696 C CA . SER A 1 91 ? 0.076 -6.926 13.325 1.00 92.19 91 SER A CA 1
ATOM 697 C C . SER A 1 91 ? -1.020 -7.883 13.797 1.00 92.19 91 SER A C 1
ATOM 699 O O . SER A 1 91 ? -1.253 -8.930 13.186 1.00 92.19 91 SER A O 1
ATOM 701 N N . ALA A 1 92 ? -1.790 -7.463 14.803 1.00 93.06 92 ALA A N 1
ATOM 702 C CA . ALA A 1 92 ? -3.020 -8.151 15.189 1.00 93.06 92 ALA A CA 1
ATOM 703 C C . ALA A 1 92 ? -3.978 -8.377 14.000 1.00 93.06 92 ALA A C 1
ATOM 705 O O . ALA A 1 92 ? -4.632 -9.415 13.927 1.00 93.06 92 ALA A O 1
ATOM 706 N N . LEU A 1 93 ? -4.052 -7.439 13.041 1.00 95.12 93 LEU A N 1
ATOM 707 C CA . LEU A 1 93 ? -4.879 -7.597 11.838 1.00 95.12 93 LEU A CA 1
ATOM 708 C C . LEU A 1 93 ? -4.473 -8.833 11.026 1.00 95.12 93 LEU A C 1
ATOM 710 O O . LEU A 1 93 ? -5.333 -9.585 10.574 1.00 95.12 93 LEU A O 1
ATOM 714 N N . GLU A 1 94 ? -3.172 -9.050 10.846 1.00 93.81 94 GLU A N 1
ATOM 715 C CA . GLU A 1 94 ? -2.661 -10.223 10.138 1.00 93.81 94 GLU A CA 1
ATOM 716 C C . GLU A 1 94 ? -2.927 -11.518 10.902 1.00 93.81 94 GLU A C 1
ATOM 718 O O . GLU A 1 94 ? -3.261 -12.525 10.282 1.00 93.81 94 GLU A O 1
ATOM 723 N N . ASP A 1 95 ? -2.811 -11.508 12.233 1.00 93.00 95 ASP A N 1
ATOM 724 C CA . ASP A 1 95 ? -3.173 -12.665 13.058 1.00 93.00 95 ASP A CA 1
ATOM 725 C C . ASP A 1 95 ? -4.652 -13.030 12.889 1.00 93.00 95 ASP A C 1
ATOM 727 O O . ASP A 1 95 ? -4.975 -14.185 12.614 1.00 93.00 95 ASP A O 1
ATOM 731 N N . TYR A 1 96 ? -5.560 -12.055 12.986 1.00 94.19 96 TYR A N 1
ATOM 732 C CA . TYR A 1 96 ? -6.988 -12.308 12.780 1.00 94.19 96 TYR A CA 1
ATOM 733 C C . TYR A 1 96 ? -7.311 -12.740 11.348 1.00 94.19 96 TYR A C 1
ATOM 735 O O . TYR A 1 96 ? -8.188 -13.581 11.160 1.00 94.19 96 TYR A O 1
ATOM 743 N N . PHE A 1 97 ? -6.610 -12.199 10.3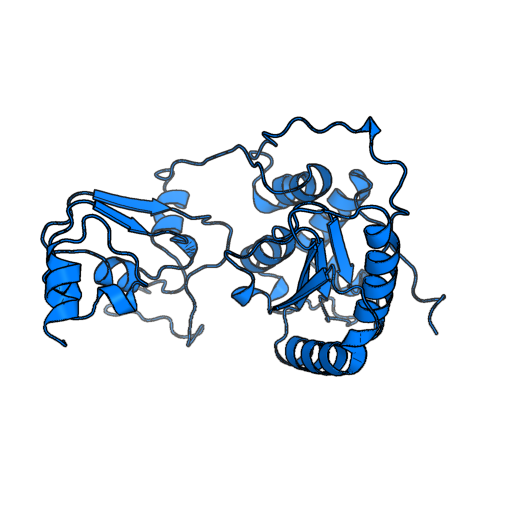49 1.00 94.44 97 PHE A N 1
ATOM 744 C CA . PHE A 1 97 ? -6.777 -12.600 8.954 1.00 94.44 97 PHE A CA 1
ATOM 745 C C . PHE A 1 97 ? -6.340 -14.052 8.714 1.00 94.44 97 PHE A C 1
ATOM 747 O O . PHE A 1 97 ? -7.084 -14.812 8.102 1.00 94.44 97 PHE A O 1
ATOM 754 N N . GLU A 1 98 ? -5.184 -14.471 9.236 1.00 93.38 98 GLU A N 1
ATOM 755 C CA . GLU A 1 98 ? -4.705 -15.858 9.111 1.00 93.38 98 GLU A CA 1
ATOM 756 C C . GLU A 1 98 ? -5.584 -16.872 9.859 1.00 93.38 98 GLU A C 1
ATOM 758 O O . GLU A 1 98 ? -5.646 -18.038 9.473 1.00 93.38 98 GLU A O 1
ATOM 763 N N . LEU A 1 99 ? -6.281 -16.432 10.910 1.00 95.06 99 LEU A N 1
ATOM 764 C CA . LEU A 1 99 ? -7.238 -17.247 11.661 1.00 95.06 99 LEU A CA 1
ATOM 765 C C . LEU A 1 99 ? -8.648 -17.273 11.041 1.00 95.06 99 LEU A C 1
ATOM 767 O O . LEU A 1 99 ? -9.552 -17.825 11.668 1.00 95.06 99 LEU A O 1
ATOM 771 N N . ASP A 1 100 ? -8.849 -16.662 9.868 1.00 94.19 100 ASP A N 1
ATOM 772 C CA . ASP A 1 100 ? -10.159 -16.517 9.211 1.00 94.19 100 ASP A CA 1
ATOM 773 C C . ASP A 1 100 ? -11.201 -15.79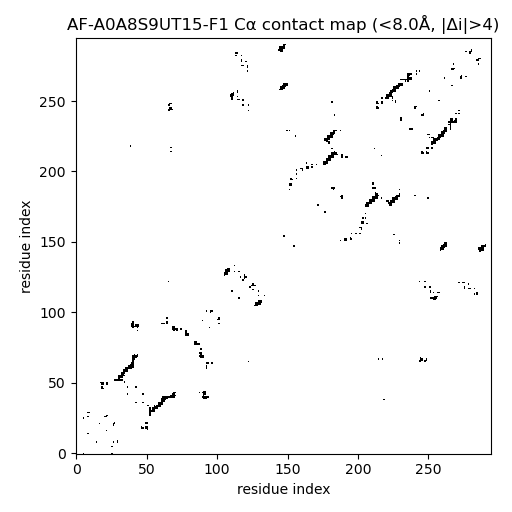7 10.094 1.00 94.19 100 ASP A C 1
ATOM 775 O O . ASP A 1 100 ? -12.379 -16.141 10.167 1.00 94.19 100 ASP A O 1
ATOM 779 N N . ARG A 1 101 ? -10.742 -14.782 10.839 1.00 94.88 101 ARG A N 1
ATOM 780 C CA . ARG A 1 101 ? -11.569 -13.952 11.740 1.00 94.88 101 ARG A CA 1
ATOM 781 C C . ARG A 1 101 ? -11.636 -12.492 11.299 1.00 94.88 101 ARG A C 1
ATOM 783 O O . ARG A 1 101 ? -12.095 -11.644 12.061 1.00 94.88 101 ARG A O 1
ATOM 790 N N . ALA A 1 102 ? -11.171 -12.191 10.091 1.00 94.12 102 ALA A N 1
ATOM 791 C CA . ALA A 1 102 ? -11.262 -10.871 9.483 1.00 94.12 102 ALA A CA 1
ATOM 792 C C . ALA A 1 102 ? -12.361 -10.855 8.413 1.00 94.12 102 ALA A C 1
ATOM 794 O O . ALA A 1 102 ? -12.533 -11.811 7.665 1.00 94.12 102 ALA A O 1
ATOM 795 N N . THR A 1 103 ? -13.098 -9.750 8.313 1.00 95.06 103 THR A N 1
ATOM 796 C CA . THR A 1 103 ? -14.057 -9.544 7.218 1.00 95.06 103 THR A CA 1
ATOM 797 C C . THR A 1 103 ? -13.357 -8.854 6.052 1.00 95.06 103 THR A C 1
ATOM 799 O O . THR A 1 103 ? -12.823 -7.759 6.216 1.00 95.06 103 THR A O 1
ATOM 802 N N . CYS A 1 104 ? -13.370 -9.473 4.871 1.00 94.19 104 CYS A N 1
ATOM 803 C CA . CYS A 1 104 ? -12.752 -8.910 3.670 1.00 94.19 104 CYS A CA 1
ATOM 804 C C . CYS A 1 104 ? -13.752 -8.121 2.821 1.00 94.19 104 CYS A C 1
ATOM 806 O O . CYS A 1 104 ? -14.828 -8.613 2.482 1.00 94.19 104 CYS A O 1
ATOM 808 N N . LEU A 1 105 ? -13.356 -6.913 2.418 1.00 94.75 105 LEU A N 1
ATOM 809 C CA . LEU A 1 105 ? -14.060 -6.131 1.405 1.00 94.75 105 LEU A CA 1
ATOM 810 C C . LEU A 1 105 ? -13.467 -6.455 0.030 1.00 94.75 105 LEU A C 1
ATOM 812 O O . LEU A 1 105 ? -12.341 -6.074 -0.277 1.00 94.75 105 LEU A O 1
ATOM 816 N N . ASN A 1 106 ? -14.235 -7.159 -0.800 1.00 94.12 106 ASN A N 1
ATOM 817 C CA . ASN A 1 106 ? -13.757 -7.716 -2.070 1.00 94.12 106 ASN A CA 1
ATOM 818 C C . ASN A 1 106 ? -14.091 -6.850 -3.295 1.00 94.12 106 ASN A C 1
ATOM 820 O O . ASN A 1 106 ? -13.956 -7.317 -4.422 1.00 94.12 106 ASN A O 1
ATOM 824 N N . SER A 1 107 ? -14.540 -5.608 -3.116 1.00 93.31 107 SER A N 1
ATOM 825 C CA . SER A 1 107 ? -14.811 -4.685 -4.225 1.00 93.31 107 SER A CA 1
ATOM 826 C C . SER A 1 107 ? -13.932 -3.449 -4.109 1.00 93.31 107 SER A C 1
ATOM 828 O O . SER A 1 107 ? -13.982 -2.738 -3.107 1.00 93.31 107 SER A O 1
ATOM 830 N N . GLN A 1 108 ? -13.142 -3.183 -5.146 1.00 91.38 108 GLN A N 1
ATOM 831 C CA . GLN A 1 108 ? -12.268 -2.019 -5.224 1.00 91.38 108 GLN A CA 1
ATOM 832 C C . GLN A 1 108 ? -12.848 -0.955 -6.162 1.00 91.38 108 GLN A C 1
ATOM 834 O O . GLN A 1 108 ? -13.435 -1.267 -7.200 1.00 91.38 108 GLN A O 1
ATOM 839 N N . TYR A 1 109 ? -12.653 0.309 -5.790 1.00 90.88 109 TYR A N 1
ATOM 840 C CA . TYR A 1 109 ? -13.156 1.481 -6.514 1.00 90.88 109 TYR A CA 1
ATOM 841 C C . TYR A 1 109 ? -12.044 2.488 -6.843 1.00 90.88 109 TYR A C 1
ATOM 843 O O . TYR A 1 109 ? -12.333 3.612 -7.255 1.00 90.88 109 TYR A O 1
ATOM 851 N N . ARG A 1 110 ? -10.774 2.136 -6.622 1.00 88.25 110 ARG A N 1
ATOM 852 C CA . ARG A 1 110 ? -9.642 3.058 -6.784 1.00 88.25 110 ARG A CA 1
ATOM 853 C C . ARG A 1 110 ? -8.998 2.902 -8.151 1.00 88.25 110 ARG A C 1
ATOM 855 O O . ARG A 1 110 ? -8.979 3.863 -8.911 1.00 88.25 110 ARG A O 1
ATOM 862 N N . CYS A 1 111 ? -8.435 1.725 -8.395 1.00 86.44 111 CYS A N 1
ATOM 863 C CA . CYS A 1 111 ? -7.551 1.464 -9.516 1.00 86.44 111 CYS A CA 1
ATOM 864 C C . CYS A 1 111 ? -8.361 1.121 -10.762 1.00 86.44 111 CYS A C 1
ATOM 866 O O . CYS A 1 111 ? -9.363 0.398 -10.690 1.00 86.44 111 CYS A O 1
ATOM 868 N N . HIS A 1 112 ? -7.857 1.563 -11.906 1.00 84.88 112 HIS A N 1
ATOM 869 C CA . HIS A 1 112 ? -8.268 1.062 -13.205 1.00 84.88 112 HIS A CA 1
ATOM 870 C C . HIS A 1 112 ? -8.227 -0.486 -13.249 1.00 84.88 112 HIS A C 1
ATOM 872 O O . HIS A 1 112 ? -7.294 -1.071 -12.680 1.00 84.88 112 HIS A O 1
ATOM 878 N N . PRO A 1 113 ? -9.194 -1.175 -13.900 1.00 84.00 113 PRO A N 1
ATOM 879 C CA . PRO A 1 113 ? -9.206 -2.637 -13.997 1.00 84.00 113 PRO A CA 1
ATOM 880 C C . PRO A 1 113 ? -7.878 -3.234 -14.468 1.00 84.00 113 PRO A C 1
ATOM 882 O O . PRO A 1 113 ? -7.397 -4.178 -13.850 1.00 84.00 113 PRO A O 1
ATOM 885 N N . ASP A 1 114 ? -7.236 -2.634 -15.471 1.00 84.12 114 ASP A N 1
ATOM 886 C CA . ASP A 1 114 ? -5.980 -3.154 -16.032 1.00 84.12 114 ASP A CA 1
ATOM 887 C C . ASP A 1 114 ? -4.781 -2.998 -15.079 1.00 84.12 114 ASP A C 1
ATOM 889 O O . ASP A 1 114 ? -3.817 -3.759 -15.162 1.00 84.12 114 ASP A O 1
ATOM 893 N N . ILE A 1 115 ? -4.851 -2.057 -14.127 1.00 86.81 115 ILE A N 1
ATOM 894 C CA . ILE A 1 115 ? -3.878 -1.944 -13.028 1.00 86.81 115 ILE A CA 1
ATOM 895 C C . ILE A 1 115 ? -4.190 -2.991 -11.960 1.00 86.81 115 ILE A C 1
ATOM 897 O O . ILE A 1 115 ? -3.291 -3.667 -11.458 1.00 86.81 115 ILE A O 1
ATOM 901 N N . MET A 1 116 ? -5.464 -3.119 -11.585 1.00 89.38 116 MET A N 1
ATOM 902 C CA . MET A 1 116 ? -5.871 -3.981 -10.482 1.00 89.38 116 MET A CA 1
ATOM 903 C C . MET A 1 116 ? -5.765 -5.464 -10.828 1.00 89.38 116 MET A C 1
ATOM 905 O O . MET A 1 116 ? -5.399 -6.252 -9.965 1.00 89.38 116 MET A O 1
ATOM 909 N N . GLU A 1 117 ? -6.096 -5.877 -12.047 1.00 88.81 117 GLU A N 1
ATOM 910 C CA . GLU A 1 117 ? -6.222 -7.293 -12.396 1.00 88.81 117 GLU A CA 1
ATOM 911 C C . GLU A 1 117 ? -4.904 -8.075 -12.212 1.00 88.81 117 GLU A C 1
ATOM 913 O O . GLU A 1 117 ? -4.934 -9.119 -11.545 1.00 88.81 117 GLU A O 1
ATOM 918 N N . PRO A 1 118 ? -3.731 -7.581 -12.669 1.00 90.62 118 PRO A N 1
ATOM 919 C CA . PRO A 1 118 ? -2.457 -8.223 -12.360 1.00 90.62 118 PRO A CA 1
ATOM 920 C C . PRO A 1 118 ? -2.172 -8.279 -10.858 1.00 90.62 118 PRO A C 1
ATOM 922 O O . PRO A 1 118 ? -1.711 -9.303 -10.352 1.00 90.62 118 PRO A O 1
ATOM 925 N N . LEU A 1 119 ? -2.491 -7.209 -10.122 1.00 93.38 119 LEU A N 1
ATOM 926 C CA . LEU A 1 119 ? -2.300 -7.174 -8.672 1.00 93.38 119 LEU A CA 1
ATOM 927 C C . LEU A 1 119 ? -3.234 -8.153 -7.953 1.00 93.38 119 LEU A C 1
ATOM 929 O O . LEU A 1 119 ? -2.827 -8.815 -7.005 1.00 93.38 119 LEU A O 1
ATOM 933 N N . ASN A 1 120 ? -4.469 -8.296 -8.419 1.00 93.94 120 ASN A N 1
ATOM 934 C CA . ASN A 1 120 ? -5.456 -9.212 -7.869 1.00 93.94 120 ASN A CA 1
ATOM 935 C C . ASN A 1 120 ? -5.004 -10.667 -8.024 1.00 93.94 120 ASN A C 1
ATOM 937 O O . ASN A 1 120 ? -5.004 -11.423 -7.051 1.00 93.94 120 ASN A O 1
ATOM 941 N N . LYS A 1 121 ? -4.545 -11.042 -9.223 1.00 93.69 121 LYS A N 1
ATOM 942 C CA . LYS A 1 121 ? -4.019 -12.385 -9.506 1.00 93.69 121 LYS A CA 1
ATOM 943 C C . LYS A 1 121 ? -2.794 -12.715 -8.650 1.00 93.69 121 LYS A C 1
ATOM 945 O O . LYS A 1 121 ? -2.735 -13.795 -8.070 1.00 93.69 121 LYS A O 1
ATOM 950 N N . VAL A 1 122 ? -1.841 -11.788 -8.540 1.00 94.38 122 VAL A N 1
ATOM 951 C CA . VAL A 1 122 ? -0.572 -12.032 -7.831 1.00 94.38 122 VAL A CA 1
ATOM 952 C C . VAL A 1 122 ? -0.722 -11.928 -6.315 1.00 94.38 122 VAL A C 1
ATOM 954 O O . VAL A 1 122 ? -0.190 -12.765 -5.589 1.00 94.38 122 VAL A O 1
ATOM 957 N N . PHE A 1 123 ? -1.431 -10.910 -5.824 1.00 95.38 123 PHE A N 1
ATOM 958 C CA . PHE A 1 123 ? -1.432 -10.555 -4.406 1.00 95.38 123 PHE A CA 1
ATOM 959 C C . PHE A 1 123 ? -2.711 -10.894 -3.673 1.00 95.38 123 PHE A C 1
ATOM 961 O O . PHE A 1 123 ? -2.630 -10.992 -2.459 1.00 95.38 123 PHE A O 1
ATOM 968 N N . TYR A 1 124 ? -3.852 -11.086 -4.338 1.00 95.00 124 TYR A N 1
ATOM 969 C CA . TYR A 1 124 ? -5.140 -11.348 -3.675 1.00 95.00 124 TYR A CA 1
ATOM 970 C C . TYR A 1 124 ? -5.775 -12.691 -4.062 1.00 95.00 124 TYR A C 1
ATOM 972 O O . TYR A 1 124 ? -6.788 -13.074 -3.489 1.00 95.00 124 TYR A O 1
ATOM 980 N N . GLY A 1 125 ? -5.162 -13.456 -4.970 1.00 93.19 125 GLY A N 1
ATOM 981 C CA . GLY A 1 125 ? -5.690 -14.750 -5.413 1.00 93.19 125 GLY A CA 1
ATOM 982 C C . GLY A 1 125 ? -6.939 -14.636 -6.290 1.00 93.19 125 GLY A C 1
ATOM 983 O O . GLY A 1 125 ? -7.704 -15.589 -6.385 1.00 93.19 125 GLY A O 1
ATOM 984 N N . GLY A 1 126 ? -7.167 -13.478 -6.915 1.00 93.88 126 GLY A N 1
ATOM 985 C CA . GLY A 1 126 ? -8.300 -13.266 -7.817 1.00 93.88 126 GLY A CA 1
ATOM 986 C C . GLY A 1 126 ? -9.622 -12.906 -7.131 1.00 93.88 126 GLY A C 1
ATOM 987 O O . GLY A 1 126 ? -10.636 -12.802 -7.814 1.00 93.88 126 GLY A O 1
ATOM 988 N N . THR A 1 127 ? -9.644 -12.700 -5.812 1.00 93.56 127 THR A N 1
ATOM 989 C CA . THR A 1 127 ? -10.886 -12.472 -5.053 1.00 93.56 127 THR A CA 1
ATOM 990 C C . THR A 1 127 ? -11.416 -11.040 -5.123 1.00 93.56 127 THR A C 1
ATOM 992 O O . THR A 1 127 ? -12.571 -10.807 -4.771 1.00 93.56 127 THR A O 1
ATOM 995 N N . VAL A 1 128 ? -10.606 -10.075 -5.574 1.00 93.25 128 VAL A N 1
ATOM 996 C CA . VAL A 1 128 ? -11.002 -8.661 -5.646 1.00 93.25 128 VAL A CA 1
ATOM 997 C C . VAL A 1 128 ? -11.696 -8.358 -6.976 1.00 93.25 128 VAL A C 1
ATOM 999 O O . VAL A 1 128 ? -11.173 -8.618 -8.054 1.00 93.25 128 VAL A O 1
ATOM 1002 N N . SER A 1 129 ? -12.873 -7.753 -6.907 1.00 91.62 129 SER A N 1
ATOM 1003 C CA . SER A 1 129 ? -13.684 -7.306 -8.041 1.00 91.62 129 SER A CA 1
ATOM 1004 C C . SER A 1 129 ? -13.588 -5.790 -8.217 1.00 91.62 129 SER A C 1
ATOM 1006 O O . SER A 1 129 ? -13.409 -5.056 -7.245 1.00 91.62 129 SER A O 1
ATOM 1008 N N . THR A 1 130 ? -13.729 -5.292 -9.445 1.00 86.69 130 THR A N 1
ATOM 1009 C CA . THR A 1 130 ? -13.830 -3.847 -9.696 1.00 86.69 130 THR A CA 1
ATOM 1010 C C . THR A 1 130 ? -15.287 -3.408 -9.601 1.00 86.69 130 THR A C 1
ATOM 1012 O O . THR A 1 130 ? -16.129 -3.896 -10.348 1.00 86.69 130 THR A O 1
ATOM 1015 N N . GLY A 1 131 ? -15.583 -2.487 -8.683 1.00 82.94 131 GLY A N 1
ATOM 1016 C CA . GLY A 1 131 ? -16.942 -1.997 -8.431 1.00 82.94 131 GLY A CA 1
ATOM 1017 C C . GLY A 1 131 ? -17.369 -0.807 -9.298 1.00 82.94 131 GLY A C 1
ATOM 1018 O O . GLY A 1 131 ? -18.524 -0.395 -9.235 1.00 82.94 131 GLY A O 1
ATOM 1019 N N . LYS A 1 132 ? -16.462 -0.229 -10.096 1.00 71.12 132 LYS A N 1
ATOM 1020 C CA . LYS A 1 132 ? -16.785 0.858 -11.032 1.00 71.12 132 LYS A CA 1
ATOM 1021 C C . LYS A 1 132 ? -17.105 0.295 -12.423 1.00 71.12 132 LYS A C 1
ATOM 1023 O O . LYS A 1 132 ? -16.306 -0.499 -12.921 1.00 71.12 132 LYS A O 1
ATOM 1028 N N . PRO A 1 133 ? -18.210 0.712 -13.075 1.00 64.12 133 PRO A N 1
ATOM 1029 C CA . PRO A 1 133 ? -18.414 0.419 -14.487 1.00 64.12 133 PRO A CA 1
ATOM 1030 C C . PRO A 1 133 ? -17.296 1.093 -15.284 1.00 64.12 133 PRO A C 1
ATOM 1032 O O . PRO A 1 133 ? -17.076 2.296 -15.153 1.00 64.12 133 PRO A O 1
ATOM 1035 N N . PHE A 1 134 ? -16.566 0.303 -16.067 1.00 62.75 134 PHE A N 1
ATOM 1036 C CA . PHE A 1 134 ? -15.477 0.797 -16.897 1.00 62.75 134 PHE A CA 1
ATOM 1037 C C . PHE A 1 134 ? -15.886 0.744 -18.366 1.00 62.75 134 PHE A C 1
ATOM 1039 O O . PHE A 1 134 ? -16.247 -0.320 -18.874 1.00 62.75 134 PHE A O 1
ATOM 1046 N N . ASN A 1 135 ? -15.857 1.895 -19.038 1.00 53.72 135 ASN A N 1
ATOM 1047 C CA . ASN A 1 135 ? -16.247 1.999 -20.435 1.00 53.72 135 ASN A CA 1
ATOM 1048 C C . ASN A 1 135 ? -14.993 1.919 -21.311 1.00 53.72 135 ASN A C 1
ATOM 1050 O O . ASN A 1 135 ? -14.289 2.901 -21.512 1.00 53.72 135 ASN A O 1
ATOM 1054 N N . ARG A 1 136 ? -14.711 0.724 -21.840 1.00 50.34 136 ARG A N 1
ATOM 1055 C CA . ARG A 1 136 ? -13.507 0.436 -22.643 1.00 50.34 136 ARG A CA 1
ATOM 1056 C C . ARG A 1 136 ? -13.422 1.238 -23.955 1.00 50.34 136 ARG A C 1
ATOM 1058 O O . ARG A 1 136 ? -12.388 1.220 -24.605 1.00 50.34 136 ARG A O 1
ATOM 1065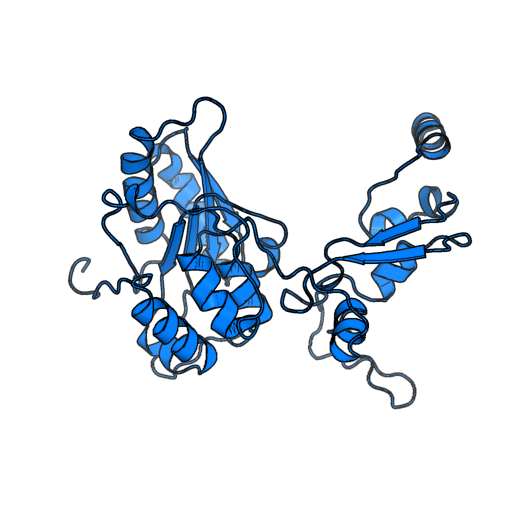 N N . ALA A 1 137 ? -14.511 1.898 -24.357 1.00 42.00 137 ALA A N 1
ATOM 1066 C CA . ALA A 1 137 ? -14.635 2.641 -25.612 1.00 42.00 137 ALA A CA 1
ATOM 1067 C C . ALA A 1 137 ? -13.978 4.038 -25.599 1.00 42.00 137 ALA A C 1
ATOM 1069 O O . ALA A 1 137 ? -13.888 4.656 -26.654 1.00 42.00 137 ALA A O 1
ATOM 1070 N N . GLU A 1 138 ? -13.517 4.539 -24.446 1.00 43.94 138 GLU A N 1
ATOM 1071 C CA . GLU A 1 138 ? -12.863 5.859 -24.337 1.00 43.94 138 GLU A CA 1
ATOM 1072 C C . GLU A 1 138 ? -11.323 5.807 -24.427 1.00 43.94 138 GLU A C 1
ATOM 1074 O O . GLU A 1 138 ? -10.670 6.850 -24.417 1.00 43.94 138 GLU A O 1
ATOM 1079 N N . GLU A 1 139 ? -10.715 4.626 -24.581 1.00 44.69 139 GLU A N 1
ATOM 1080 C CA . GLU A 1 139 ? -9.256 4.480 -24.662 1.00 44.69 139 GLU A CA 1
ATOM 1081 C C . GLU A 1 139 ? -8.764 4.150 -26.078 1.00 44.69 139 GLU A C 1
ATOM 1083 O O . GLU A 1 139 ? -8.461 3.007 -26.413 1.00 44.69 139 GLU A O 1
ATOM 1088 N N . GLU A 1 140 ? -8.596 5.192 -26.894 1.00 39.62 140 GLU A N 1
ATOM 1089 C CA . GLU A 1 140 ? -7.706 5.154 -28.067 1.00 39.62 140 GLU A CA 1
ATOM 1090 C C . GLU A 1 140 ? -6.624 6.256 -28.026 1.00 39.62 140 GLU A C 1
ATOM 1092 O O . GLU A 1 140 ? -5.985 6.557 -29.028 1.00 39.62 140 GLU A O 1
ATOM 1097 N N . LEU A 1 141 ? -6.388 6.876 -26.859 1.00 38.16 141 LEU A N 1
ATOM 1098 C CA . LEU A 1 141 ? -5.640 8.142 -26.769 1.00 38.16 141 LEU A CA 1
ATOM 1099 C C . LEU A 1 141 ? -4.385 8.150 -25.888 1.00 38.16 141 LEU A C 1
ATOM 1101 O O . LEU A 1 141 ? -3.693 9.167 -25.842 1.00 38.16 141 LEU A O 1
ATOM 1105 N N . PHE A 1 142 ? -4.009 7.030 -25.273 1.00 37.47 142 PHE A N 1
ATOM 1106 C CA . PHE A 1 142 ? -2.670 6.877 -24.705 1.00 37.47 142 PHE A CA 1
ATOM 1107 C C . PHE A 1 142 ? -1.847 5.968 -25.611 1.00 37.47 142 PHE A C 1
ATOM 1109 O O . PHE A 1 142 ? -2.053 4.756 -25.648 1.00 37.47 142 PHE A O 1
ATOM 1116 N N . GLU A 1 143 ? -0.876 6.544 -26.327 1.00 37.22 143 GLU A N 1
ATOM 1117 C CA . GLU A 1 143 ? 0.259 5.752 -26.791 1.00 37.22 143 GLU A CA 1
ATOM 1118 C C . GLU A 1 143 ? 0.856 5.056 -25.566 1.00 37.22 143 GLU A C 1
ATOM 1120 O O . GLU A 1 143 ? 1.464 5.679 -24.687 1.00 37.22 143 GLU A O 1
ATOM 1125 N N . LYS A 1 144 ? 0.634 3.750 -25.534 1.00 35.56 144 LYS A N 1
ATOM 1126 C CA . LYS A 1 144 ? 1.191 2.780 -24.609 1.00 35.56 144 LYS A CA 1
ATOM 1127 C C . LYS A 1 144 ? 2.718 3.008 -24.532 1.00 35.56 144 LYS A C 1
ATOM 1129 O O . LYS A 1 144 ? 3.393 3.178 -25.539 1.00 35.56 144 LYS A O 1
ATOM 1134 N N . ASN A 1 145 ? 3.233 3.246 -23.325 1.00 32.25 145 ASN A N 1
ATOM 1135 C CA . ASN A 1 145 ? 4.608 3.690 -23.039 1.00 32.25 145 ASN A CA 1
ATOM 1136 C C . ASN A 1 145 ? 4.812 3.548 -21.509 1.00 32.25 145 ASN A C 1
ATOM 1138 O O . ASN A 1 145 ? 3.984 4.053 -20.760 1.00 32.25 145 ASN A O 1
ATOM 1142 N N . SER A 1 146 ? 5.845 2.983 -20.880 1.00 37.62 146 SER A N 1
ATOM 1143 C CA . SER A 1 146 ? 7.085 2.309 -21.277 1.00 37.62 146 SER A CA 1
ATOM 1144 C C . SER A 1 146 ? 7.699 1.715 -19.987 1.00 37.62 146 SER A C 1
ATOM 1146 O O . SER A 1 146 ? 7.627 2.360 -18.935 1.00 37.62 146 SER A O 1
ATOM 1148 N N . LEU A 1 147 ? 8.378 0.564 -20.045 1.00 36.03 147 LEU A N 1
ATOM 1149 C CA . LEU A 1 147 ? 9.374 0.158 -19.037 1.00 36.03 147 LEU A CA 1
ATOM 1150 C C . LEU A 1 147 ? 10.769 0.604 -19.482 1.00 36.03 147 LEU A C 1
ATOM 1152 O O . LEU A 1 147 ? 11.149 0.346 -20.619 1.00 36.03 147 LEU A O 1
ATOM 1156 N N . TYR A 1 148 ? 11.538 1.239 -18.595 1.00 34.28 148 TYR A N 1
ATOM 1157 C CA . TYR A 1 148 ? 12.845 1.812 -18.935 1.00 34.28 148 TYR A CA 1
ATOM 1158 C C . TYR A 1 148 ? 13.996 1.271 -18.101 1.00 34.28 148 TYR A C 1
ATOM 1160 O O . TYR A 1 148 ? 13.873 1.088 -16.886 1.00 34.28 148 TYR A O 1
ATOM 1168 N N . ASN A 1 149 ? 15.145 1.117 -18.756 1.00 33.44 149 ASN A N 1
ATOM 1169 C CA . ASN A 1 149 ? 16.397 0.726 -18.146 1.00 33.44 149 ASN A CA 1
ATOM 1170 C C . ASN A 1 149 ? 17.387 1.903 -18.157 1.00 33.44 149 ASN A C 1
ATOM 1172 O O . ASN A 1 149 ? 17.680 2.487 -19.188 1.00 33.44 149 ASN A O 1
ATOM 1176 N N . LYS A 1 150 ? 17.930 2.198 -16.969 1.00 36.16 150 LYS A N 1
ATOM 1177 C CA . LYS A 1 150 ? 19.140 3.001 -16.719 1.00 36.16 150 LYS A CA 1
ATOM 1178 C C . LYS A 1 150 ? 19.089 4.537 -16.831 1.00 36.16 150 LYS A C 1
ATOM 1180 O O . LYS A 1 150 ? 19.981 5.130 -17.418 1.00 36.16 150 LYS A O 1
ATOM 1185 N N . ILE A 1 151 ? 18.208 5.221 -16.087 1.00 47.25 151 ILE A N 1
ATOM 1186 C CA . ILE A 1 151 ? 18.368 6.660 -15.763 1.00 47.25 151 ILE A CA 1
ATOM 1187 C C . ILE A 1 151 ? 17.795 6.962 -14.372 1.00 47.25 151 ILE A C 1
ATOM 1189 O O . ILE A 1 151 ? 16.649 6.649 -14.064 1.00 47.25 151 ILE A O 1
ATOM 1193 N N . LYS A 1 152 ? 18.601 7.654 -13.556 1.00 60.75 152 LYS A N 1
ATOM 1194 C CA . LYS A 1 152 ? 18.318 8.008 -12.158 1.00 60.75 152 LYS A CA 1
ATOM 1195 C C . LYS A 1 152 ? 17.416 9.244 -11.962 1.00 60.75 152 LYS A C 1
ATOM 1197 O O . LYS A 1 152 ? 16.942 9.439 -10.857 1.00 60.75 152 LYS A O 1
ATOM 1202 N N . ALA A 1 153 ? 17.128 10.063 -12.979 1.00 59.56 153 ALA A N 1
ATOM 1203 C CA . ALA A 1 153 ? 16.141 11.157 -12.857 1.00 59.56 153 ALA A CA 1
ATOM 1204 C C . ALA A 1 153 ? 15.665 11.755 -14.195 1.00 59.56 153 ALA A C 1
ATOM 1206 O O . ALA A 1 153 ? 14.501 12.123 -14.335 1.00 59.56 153 ALA A O 1
ATOM 1207 N N . LYS A 1 154 ? 16.545 11.806 -15.205 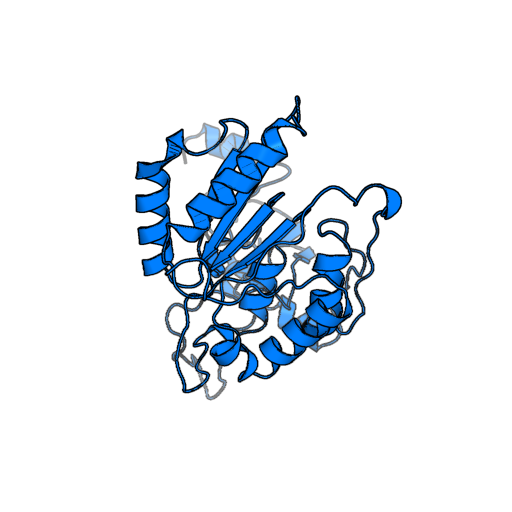1.00 67.56 154 LYS A N 1
ATOM 1208 C CA . LYS A 1 154 ? 16.240 12.358 -16.537 1.00 67.56 154 LYS A CA 1
ATOM 1209 C C . LYS A 1 154 ? 15.084 11.634 -17.257 1.00 67.56 154 LYS A C 1
ATOM 1211 O O . LYS A 1 154 ? 14.253 12.317 -17.836 1.00 67.56 154 LYS A O 1
ATOM 1216 N N . TRP A 1 155 ? 14.958 10.308 -17.140 1.00 74.25 155 TRP A N 1
ATOM 1217 C CA . TRP A 1 155 ? 13.835 9.548 -17.705 1.00 74.25 155 TRP A CA 1
ATOM 1218 C C . TRP A 1 155 ? 12.511 9.907 -17.035 1.00 74.25 155 TRP A C 1
ATOM 1220 O O . TRP A 1 155 ? 11.523 10.151 -17.715 1.00 74.25 155 TRP A O 1
ATOM 1230 N N . VAL A 1 156 ? 12.510 10.011 -15.698 1.00 74.00 156 VAL A N 1
ATOM 1231 C CA . VAL A 1 156 ? 11.323 10.451 -14.952 1.00 74.00 156 VAL A CA 1
ATOM 1232 C C . VAL A 1 156 ? 10.905 11.833 -15.446 1.00 74.00 156 VAL A C 1
ATOM 1234 O O . VAL A 1 156 ? 9.741 12.032 -15.755 1.00 74.00 156 VAL A O 1
ATOM 1237 N N . SER A 1 157 ? 11.847 12.765 -15.613 1.00 72.75 157 SER A N 1
ATOM 1238 C CA . SER A 1 157 ? 11.549 14.096 -16.157 1.00 72.75 157 SER A CA 1
ATOM 1239 C C . SER A 1 157 ? 11.046 14.085 -17.599 1.00 72.75 157 SER A C 1
ATOM 1241 O O . SER A 1 157 ? 10.169 14.880 -17.920 1.00 72.75 157 SER A O 1
ATOM 1243 N N . GLU A 1 158 ? 11.569 13.218 -18.462 1.00 76.38 158 GLU A N 1
ATOM 1244 C CA . GLU A 1 158 ? 11.089 13.084 -19.839 1.00 76.38 158 GLU A CA 1
ATOM 1245 C C . GLU A 1 158 ? 9.648 12.562 -19.880 1.00 76.38 158 GLU A C 1
ATOM 1247 O O . GLU A 1 158 ? 8.801 13.128 -20.572 1.00 76.38 158 GLU A O 1
ATOM 1252 N N . LYS A 1 159 ? 9.335 11.524 -19.097 1.00 79.69 159 LYS A N 1
ATOM 1253 C CA . LYS A 1 159 ? 7.964 11.004 -19.012 1.00 79.69 159 LYS A CA 1
ATOM 1254 C C . LYS A 1 159 ? 7.024 12.003 -18.346 1.00 79.69 159 LYS A C 1
ATOM 1256 O O . LYS A 1 159 ? 5.918 12.181 -18.840 1.00 79.69 159 LYS A O 1
ATOM 1261 N N . LEU A 1 160 ? 7.474 12.723 -17.316 1.00 77.06 160 LEU A N 1
ATOM 1262 C CA . LEU A 1 160 ? 6.724 13.840 -16.730 1.00 77.06 160 LEU A CA 1
ATOM 1263 C C . LEU A 1 160 ? 6.393 14.913 -17.766 1.00 77.06 160 LEU A C 1
ATOM 1265 O O . LEU A 1 160 ? 5.258 15.374 -17.806 1.00 77.06 160 LEU A O 1
ATOM 1269 N N . PHE A 1 161 ? 7.350 15.285 -18.619 1.00 77.56 161 PHE A N 1
ATOM 1270 C CA . PHE A 1 161 ? 7.113 16.235 -19.704 1.00 77.56 161 PHE A CA 1
ATOM 1271 C C . PHE A 1 161 ? 6.061 15.704 -20.687 1.00 77.56 161 PHE A C 1
ATOM 1273 O O . PHE A 1 161 ? 5.094 16.403 -20.978 1.00 77.56 161 PHE A O 1
ATOM 1280 N N . ARG A 1 162 ? 6.182 14.446 -21.137 1.00 77.56 162 ARG A N 1
ATOM 1281 C CA . ARG A 1 162 ? 5.200 13.821 -22.047 1.00 77.56 162 ARG A CA 1
ATOM 1282 C C . ARG A 1 162 ? 3.799 13.754 -21.432 1.00 77.56 162 ARG A C 1
ATOM 1284 O O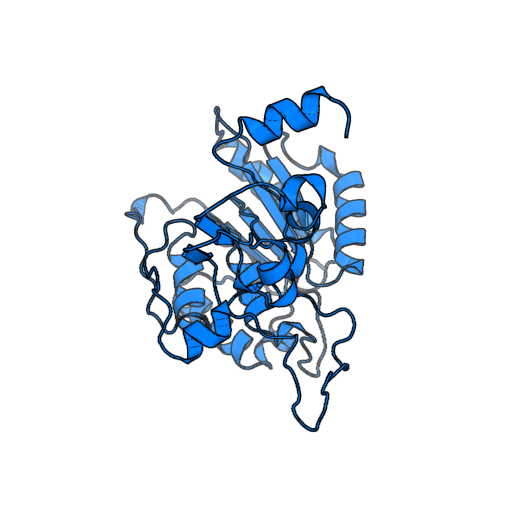 . ARG A 1 162 ? 2.839 14.158 -22.082 1.00 77.56 162 ARG A O 1
ATOM 1291 N N . ILE A 1 163 ? 3.696 13.308 -20.178 1.00 77.31 163 ILE A N 1
ATOM 1292 C CA . ILE A 1 163 ? 2.443 13.299 -19.408 1.00 77.31 163 ILE A CA 1
ATOM 1293 C C . ILE A 1 163 ? 1.891 14.720 -19.321 1.00 77.31 163 ILE A C 1
ATOM 1295 O O . ILE A 1 163 ? 0.725 14.944 -19.615 1.00 77.31 163 ILE A O 1
ATOM 1299 N N . SER A 1 164 ? 2.727 15.699 -18.985 1.00 75.31 164 SER A N 1
ATOM 1300 C CA . SER A 1 164 ? 2.305 17.091 -18.898 1.00 75.31 164 SER A CA 1
ATOM 1301 C C . SER A 1 164 ? 1.780 17.639 -20.221 1.00 75.31 164 SER A C 1
ATOM 1303 O O . SER A 1 164 ? 0.833 18.418 -20.196 1.00 75.31 164 SER A O 1
ATOM 1305 N N . CYS A 1 165 ? 2.392 17.296 -21.353 1.00 74.12 165 CYS A N 1
ATOM 1306 C CA . CYS A 1 165 ? 1.908 17.707 -22.667 1.00 74.12 165 CYS A CA 1
ATOM 1307 C C . CYS A 1 165 ? 0.556 17.069 -22.990 1.00 74.12 165 CYS A C 1
ATOM 1309 O O . CYS A 1 165 ? -0.326 17.759 -23.488 1.00 74.12 165 CYS A O 1
ATOM 1311 N N . HIS A 1 166 ? 0.389 15.784 -22.676 1.00 71.31 166 HIS A N 1
ATOM 1312 C CA . HIS A 1 166 ? -0.864 15.070 -22.902 1.00 71.31 166 HIS A CA 1
ATOM 1313 C C . HIS A 1 166 ? -2.000 15.616 -22.019 1.00 71.31 166 HIS A C 1
ATOM 1315 O O . HIS A 1 166 ? -3.093 15.899 -22.500 1.00 71.31 166 HIS A O 1
ATOM 1321 N N . LEU A 1 167 ? -1.723 15.842 -20.732 1.00 70.06 167 LEU A N 1
ATOM 1322 C CA . LEU A 1 167 ? -2.724 16.286 -19.764 1.00 70.06 167 LEU A CA 1
ATOM 1323 C C . LEU A 1 167 ? -3.189 17.731 -19.962 1.00 70.06 167 LEU A C 1
ATOM 1325 O O . LEU A 1 167 ? -4.293 18.042 -19.537 1.00 70.06 167 LEU A O 1
ATOM 1329 N N . LYS A 1 168 ? -2.422 18.582 -20.659 1.00 66.25 168 LYS A N 1
ATOM 1330 C CA . LYS A 1 168 ? -2.902 19.909 -21.099 1.00 66.25 168 LYS A CA 1
ATOM 1331 C C . LYS A 1 168 ? -4.128 19.828 -22.020 1.00 66.25 168 LYS A C 1
ATOM 1333 O O . LYS A 1 168 ? -4.829 20.816 -22.191 1.00 66.25 168 LYS A O 1
ATOM 1338 N N . GLY A 1 169 ? -4.367 18.678 -22.657 1.00 63.22 169 GLY A N 1
ATOM 1339 C CA . GLY A 1 169 ? -5.592 18.417 -23.418 1.00 63.22 169 GLY A CA 1
ATOM 1340 C C . GLY A 1 169 ? -6.756 17.897 -22.565 1.00 63.22 169 GLY A C 1
ATOM 1341 O O . GLY A 1 169 ? -7.866 17.778 -23.073 1.00 63.22 169 GLY A O 1
ATOM 1342 N N . LEU A 1 170 ? -6.512 17.585 -21.288 1.00 68.88 170 LEU A N 1
ATOM 1343 C CA . LEU A 1 170 ? -7.440 16.958 -20.338 1.00 68.88 170 LEU A CA 1
ATOM 1344 C C . LEU A 1 170 ? -7.569 17.806 -19.062 1.00 68.88 170 LEU A C 1
ATOM 1346 O O . LEU A 1 170 ? -7.525 17.291 -17.936 1.00 68.88 170 LEU A O 1
ATOM 1350 N N . ASP A 1 171 ? -7.679 19.120 -19.243 1.00 68.31 171 ASP A N 1
ATOM 1351 C CA . ASP A 1 171 ? -7.784 20.081 -18.152 1.00 68.31 171 ASP A CA 1
ATOM 1352 C C . ASP A 1 171 ? -8.935 19.729 -17.206 1.00 68.31 171 ASP A C 1
ATOM 1354 O O . ASP A 1 171 ? -10.089 19.577 -17.610 1.00 68.31 171 ASP A O 1
ATOM 1358 N N . ARG A 1 172 ? -8.607 19.620 -15.914 1.00 74.81 172 ARG A N 1
ATOM 1359 C CA . ARG A 1 172 ? -9.575 19.423 -14.832 1.00 74.81 172 ARG A CA 1
ATOM 1360 C C . ARG A 1 172 ? -9.779 20.765 -14.117 1.00 74.81 172 ARG A C 1
ATOM 1362 O O . ARG A 1 172 ? -8.859 21.228 -13.442 1.00 74.81 172 ARG A O 1
ATOM 1369 N N . PRO A 1 173 ? -10.941 21.425 -14.273 1.00 75.25 173 PRO A N 1
ATOM 1370 C CA . PRO A 1 173 ? -11.162 22.775 -13.747 1.00 75.25 173 PRO A CA 1
ATOM 1371 C C . PRO A 1 173 ? -11.264 22.820 -12.215 1.00 75.25 173 PRO A C 1
ATOM 1373 O O . PRO A 1 173 ? -11.061 23.869 -11.610 1.00 75.25 173 PRO A O 1
ATOM 1376 N N . ASP A 1 174 ? -11.586 21.693 -11.584 1.00 83.44 174 ASP A N 1
ATOM 1377 C CA . ASP A 1 174 ? -11.867 21.558 -10.156 1.00 83.44 174 ASP A CA 1
ATOM 1378 C C . ASP A 1 174 ? -10.661 21.084 -9.332 1.00 83.44 174 ASP A C 1
ATOM 1380 O O . ASP A 1 174 ? -10.634 21.282 -8.114 1.00 83.44 174 ASP A O 1
ATOM 1384 N N . ARG A 1 175 ? -9.653 20.464 -9.962 1.00 87.81 175 ARG A N 1
ATOM 1385 C CA . ARG A 1 175 ? -8.467 19.959 -9.258 1.00 87.81 175 ARG A CA 1
ATOM 1386 C C . ARG A 1 175 ? -7.267 19.720 -10.166 1.00 87.81 175 ARG A C 1
ATOM 1388 O O . ARG A 1 175 ? -7.400 19.375 -11.332 1.00 87.81 175 ARG A O 1
ATOM 1395 N N . LEU A 1 176 ? -6.080 19.780 -9.567 1.00 89.38 176 LEU A N 1
ATOM 1396 C CA . LEU A 1 176 ? -4.831 19.382 -10.217 1.00 89.38 176 LEU A CA 1
ATOM 1397 C C . LEU A 1 176 ? -4.767 17.860 -10.413 1.00 89.38 176 LEU A C 1
ATOM 1399 O O . LEU A 1 176 ? -5.292 17.082 -9.606 1.00 89.38 176 LEU A O 1
ATOM 1403 N N . TRP A 1 177 ? -4.043 17.440 -11.446 1.00 89.81 177 TRP A N 1
ATOM 1404 C CA . TRP A 1 177 ? -3.617 16.055 -11.604 1.00 89.81 177 TRP A CA 1
ATOM 1405 C C . TRP A 1 177 ? -2.568 15.722 -10.544 1.00 89.81 177 TRP A C 1
ATOM 1407 O O . TRP A 1 177 ? -1.567 16.424 -10.389 1.00 89.81 177 TRP A O 1
ATOM 1417 N N . SER A 1 178 ? -2.792 14.645 -9.800 1.00 92.38 178 SER A N 1
ATOM 1418 C CA . SER A 1 178 ? -1.862 14.173 -8.776 1.00 92.38 178 SER A CA 1
ATOM 1419 C C . SER A 1 178 ? -0.927 13.117 -9.358 1.00 92.38 178 SER A C 1
ATOM 1421 O O . SER A 1 178 ? -1.374 12.087 -9.865 1.00 92.38 178 SER A O 1
ATOM 1423 N N . LEU A 1 179 ? 0.379 13.364 -9.269 1.00 92.31 179 LEU A N 1
ATOM 1424 C CA . LEU A 1 179 ? 1.403 12.446 -9.745 1.00 92.31 179 LEU A CA 1
ATOM 1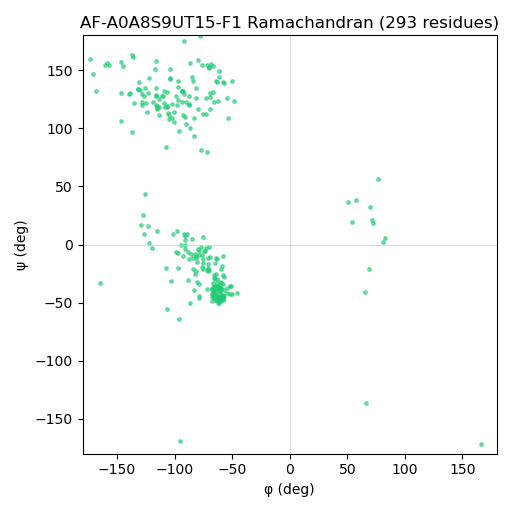425 C C . LEU A 1 179 ? 2.360 12.069 -8.617 1.00 92.31 179 LEU A C 1
ATOM 1427 O O . LEU A 1 179 ? 2.900 12.928 -7.916 1.00 92.31 179 LEU A O 1
ATOM 1431 N N . MET A 1 180 ? 2.595 10.771 -8.458 1.00 94.25 180 MET A N 1
ATOM 1432 C CA . MET A 1 180 ? 3.497 10.230 -7.447 1.00 94.25 180 MET A CA 1
ATOM 1433 C C . MET A 1 180 ? 4.690 9.528 -8.095 1.00 94.25 180 MET A C 1
ATOM 1435 O O . MET A 1 180 ? 4.536 8.528 -8.792 1.00 94.25 180 MET A O 1
ATOM 1439 N N . VAL A 1 181 ? 5.897 10.034 -7.843 1.00 93.44 181 VAL A N 1
ATOM 1440 C CA . VAL A 1 181 ? 7.153 9.372 -8.205 1.00 93.44 181 VAL A CA 1
ATOM 1441 C C . VAL A 1 181 ? 7.620 8.525 -7.023 1.00 93.44 181 VAL A C 1
ATOM 1443 O O . VAL A 1 181 ? 8.029 9.053 -5.987 1.00 93.44 181 VAL A O 1
ATOM 1446 N N . ILE A 1 182 ? 7.583 7.207 -7.181 1.00 93.81 182 ILE A N 1
ATOM 1447 C CA . ILE A 1 182 ? 7.914 6.241 -6.133 1.00 93.81 182 ILE A CA 1
ATOM 1448 C C . ILE A 1 182 ? 9.268 5.613 -6.445 1.00 93.81 182 ILE A C 1
ATOM 1450 O O . ILE A 1 182 ? 9.516 5.144 -7.556 1.00 93.81 182 ILE A O 1
ATOM 1454 N N . SER A 1 183 ? 10.157 5.569 -5.457 1.00 92.38 183 SER A N 1
ATOM 1455 C CA . SER A 1 183 ? 11.407 4.815 -5.566 1.00 92.38 183 SER A CA 1
ATOM 1456 C C . SER A 1 183 ? 11.711 4.074 -4.265 1.00 92.38 183 SER A C 1
ATOM 1458 O O . SER A 1 183 ? 11.766 4.712 -3.217 1.00 92.38 183 SER A O 1
ATOM 1460 N N . PRO A 1 184 ? 12.029 2.770 -4.294 1.00 89.38 184 PRO A N 1
ATOM 1461 C CA . PRO A 1 184 ? 12.289 1.997 -3.083 1.00 89.38 184 PRO A CA 1
ATOM 1462 C C . PRO A 1 184 ? 13.453 2.537 -2.241 1.00 89.38 184 PRO A C 1
ATOM 1464 O O . PRO A 1 184 ? 13.437 2.446 -1.017 1.00 89.38 184 PRO A O 1
ATOM 1467 N N . TYR A 1 185 ? 14.476 3.106 -2.881 1.00 88.00 185 TYR A N 1
ATOM 1468 C CA . TYR A 1 185 ? 15.725 3.483 -2.217 1.00 88.00 185 TYR A CA 1
ATOM 1469 C C . TYR A 1 185 ? 15.764 4.972 -1.865 1.00 88.00 185 TYR A C 1
ATOM 1471 O O . TYR A 1 185 ? 15.615 5.824 -2.742 1.00 88.00 185 TYR A O 1
ATOM 1479 N N . GLN A 1 186 ? 16.061 5.297 -0.601 1.00 87.50 186 GLN A N 1
ATOM 1480 C CA . GLN A 1 186 ? 16.079 6.684 -0.119 1.00 87.50 186 GLN A CA 1
ATOM 1481 C C . GLN A 1 186 ? 17.112 7.565 -0.839 1.00 87.50 186 GLN A C 1
ATOM 1483 O O . GLN A 1 186 ? 16.834 8.730 -1.114 1.00 87.50 186 GLN A O 1
ATOM 1488 N N . GLY A 1 187 ? 18.280 7.016 -1.195 1.00 86.38 187 GLY A N 1
ATOM 1489 C CA . GLY A 1 187 ? 19.277 7.743 -1.992 1.00 86.38 187 GLY A CA 1
ATOM 1490 C C . GLY A 1 187 ? 18.708 8.203 -3.338 1.00 86.38 187 GLY A C 1
ATOM 1491 O O . GLY A 1 187 ? 18.799 9.376 -3.683 1.00 86.38 187 GLY A O 1
ATOM 1492 N N . GLN A 1 188 ? 18.001 7.308 -4.029 1.00 86.19 188 GLN A N 1
ATOM 1493 C CA . GLN A 1 188 ? 17.330 7.607 -5.292 1.00 86.19 188 GLN A CA 1
ATOM 1494 C C . GLN A 1 188 ? 16.190 8.624 -5.111 1.00 86.19 188 GLN A C 1
ATOM 1496 O O . GLN A 1 188 ? 16.028 9.510 -5.943 1.00 86.19 188 GLN A O 1
ATOM 1501 N N . VAL A 1 189 ? 15.421 8.546 -4.019 1.00 90.12 189 VAL A N 1
ATOM 1502 C CA . VAL A 1 189 ? 14.391 9.551 -3.693 1.00 90.12 189 VAL A CA 1
ATOM 1503 C C . VAL A 1 189 ? 15.008 10.937 -3.511 1.00 90.12 189 VAL A C 1
ATOM 1505 O O . VAL A 1 189 ? 14.471 11.921 -4.018 1.00 90.12 189 VAL A O 1
ATOM 1508 N N . ASN A 1 190 ? 16.146 11.029 -2.822 1.00 88.62 190 ASN A N 1
ATOM 1509 C CA . ASN A 1 190 ? 16.844 12.296 -2.618 1.00 88.62 190 ASN A CA 1
ATOM 1510 C C . ASN A 1 190 ? 17.352 12.876 -3.946 1.00 88.62 190 ASN A C 1
ATOM 1512 O O . ASN A 1 190 ? 17.178 14.071 -4.191 1.00 88.62 190 ASN A O 1
ATOM 1516 N N . ASP A 1 191 ? 17.925 12.038 -4.812 1.00 87.25 191 ASP A N 1
ATOM 1517 C CA . ASP A 1 191 ? 18.398 12.447 -6.138 1.00 87.25 191 ASP A CA 1
ATOM 1518 C C . ASP A 1 191 ? 17.240 12.909 -7.033 1.00 87.25 191 ASP A C 1
ATOM 1520 O O . ASP A 1 191 ? 17.325 13.967 -7.658 1.00 87.25 191 ASP A O 1
ATOM 1524 N N . LEU A 1 192 ? 16.125 12.171 -7.034 1.00 87.94 192 LEU A N 1
ATOM 1525 C CA . LEU A 1 192 ? 14.911 12.541 -7.761 1.00 87.94 192 LEU A CA 1
ATOM 1526 C C . LEU A 1 192 ? 14.347 13.872 -7.269 1.00 87.94 192 LEU A C 1
ATOM 1528 O O . LEU A 1 192 ? 14.054 14.738 -8.085 1.00 87.94 192 LEU A O 1
ATOM 1532 N N . ARG A 1 193 ? 14.243 14.082 -5.952 1.00 90.75 193 ARG A N 1
ATOM 1533 C CA . ARG A 1 193 ? 13.766 15.356 -5.389 1.00 90.75 193 ARG A CA 1
ATOM 1534 C C . ARG A 1 193 ? 14.645 16.527 -5.811 1.00 90.75 193 ARG A C 1
ATOM 1536 O O . ARG A 1 193 ? 14.114 17.547 -6.240 1.00 90.75 193 ARG A O 1
ATOM 1543 N N . LYS A 1 194 ? 15.973 16.380 -5.727 1.00 88.06 194 LYS A N 1
ATOM 1544 C CA . LYS A 1 194 ? 16.921 17.417 -6.168 1.00 88.06 194 LYS A CA 1
ATOM 1545 C C . LYS A 1 194 ? 16.760 17.718 -7.655 1.00 88.06 194 LYS A C 1
ATOM 1547 O O . LYS A 1 194 ? 16.643 18.880 -8.030 1.00 88.06 194 LYS A O 1
ATOM 1552 N N . PHE A 1 195 ? 16.719 16.678 -8.487 1.00 86.94 195 PHE A N 1
ATOM 1553 C CA . PHE A 1 195 ? 16.590 16.827 -9.932 1.00 86.94 195 PHE A CA 1
ATOM 1554 C C . PHE A 1 195 ? 15.262 17.477 -10.325 1.00 86.94 195 PHE A C 1
ATOM 1556 O O . PHE A 1 195 ? 15.253 18.401 -11.132 1.00 86.94 195 PHE A O 1
ATOM 1563 N N . LEU A 1 196 ? 14.149 17.021 -9.749 1.00 86.94 196 LEU A N 1
ATOM 1564 C CA . LEU A 1 196 ? 12.821 17.555 -10.039 1.00 86.94 196 LEU A CA 1
ATOM 1565 C C . LEU A 1 196 ? 12.687 19.002 -9.555 1.00 86.94 196 LEU A C 1
ATOM 1567 O O . LEU A 1 196 ? 12.190 19.839 -10.296 1.00 86.94 196 LEU A O 1
ATOM 1571 N N . CYS A 1 197 ? 13.211 19.332 -8.374 1.00 88.00 197 CYS A N 1
ATOM 1572 C CA . CYS A 1 197 ? 13.239 20.713 -7.893 1.00 88.00 197 CYS A CA 1
ATOM 1573 C C . CYS A 1 197 ? 14.006 21.638 -8.856 1.00 88.00 197 CYS A C 1
ATOM 1575 O O . CYS A 1 197 ? 13.516 22.707 -9.203 1.00 88.00 197 CYS A O 1
ATOM 1577 N N . ALA A 1 198 ? 15.160 21.189 -9.363 1.00 86.62 198 ALA A N 1
ATOM 1578 C CA . ALA A 1 198 ? 15.964 21.941 -10.328 1.00 86.62 198 ALA A CA 1
ATOM 1579 C C . ALA A 1 198 ? 15.344 22.040 -11.738 1.00 86.62 198 ALA A C 1
ATOM 1581 O O . ALA A 1 198 ? 15.845 22.791 -12.567 1.00 86.62 198 ALA A O 1
ATOM 1582 N N . ASN A 1 199 ? 14.293 21.269 -12.033 1.00 84.38 199 ASN A N 1
ATOM 1583 C CA . ASN A 1 199 ? 13.667 21.186 -13.355 1.00 84.38 199 ASN A CA 1
ATOM 1584 C C . ASN A 1 199 ? 12.149 21.431 -13.298 1.00 84.38 199 ASN A C 1
ATOM 1586 O O . ASN A 1 199 ? 11.426 20.944 -14.166 1.00 84.38 199 ASN A O 1
ATOM 1590 N N . LYS A 1 200 ? 11.656 22.156 -12.284 1.00 81.94 200 LYS A N 1
ATOM 1591 C CA . LYS A 1 200 ? 10.216 22.347 -12.046 1.00 81.94 200 LYS A CA 1
ATOM 1592 C C . LYS A 1 200 ? 9.487 22.972 -13.242 1.00 81.94 200 LYS A C 1
ATOM 1594 O O . LYS A 1 200 ? 8.372 22.570 -13.544 1.00 81.94 200 LYS A O 1
ATOM 1599 N N . ASP A 1 201 ? 10.159 23.857 -13.976 1.00 84.56 201 ASP A N 1
ATOM 1600 C CA . ASP A 1 201 ? 9.603 24.554 -15.146 1.00 84.56 201 ASP A CA 1
ATOM 1601 C C . ASP A 1 201 ? 9.377 23.636 -16.363 1.00 84.56 201 ASP A C 1
ATOM 1603 O O . ASP A 1 201 ? 8.888 24.070 -17.406 1.00 84.56 201 ASP A O 1
ATOM 1607 N N . ARG A 1 202 ? 9.744 22.349 -16.265 1.00 80.00 202 ARG A N 1
ATOM 1608 C CA . ARG A 1 202 ? 9.545 21.370 -17.338 1.00 80.00 202 ARG A CA 1
ATOM 1609 C C . ARG A 1 202 ? 8.138 20.787 -17.398 1.00 80.00 202 ARG A C 1
ATOM 1611 O O . ARG A 1 202 ? 7.859 20.073 -18.352 1.00 80.00 202 ARG A O 1
ATOM 1618 N N . TRP A 1 203 ? 7.261 21.007 -16.427 1.00 81.88 203 TRP A N 1
ATOM 1619 C CA . TRP A 1 203 ? 5.893 20.483 -16.496 1.00 81.88 203 TRP A CA 1
ATOM 1620 C C . TRP A 1 203 ? 4.863 21.521 -16.063 1.00 81.88 203 TRP A C 1
ATOM 1622 O O . TRP A 1 203 ? 5.187 22.527 -15.445 1.00 81.88 203 TRP A O 1
ATOM 1632 N N . SER A 1 204 ? 3.615 21.277 -16.458 1.00 81.00 204 SER A N 1
ATOM 1633 C CA . SER A 1 204 ? 2.467 22.154 -16.239 1.00 81.00 204 SER A CA 1
ATOM 1634 C C . SER A 1 204 ? 2.192 22.361 -14.753 1.00 81.00 204 SER A C 1
ATOM 1636 O O . SER A 1 204 ? 2.250 21.412 -13.970 1.00 81.00 204 SER A O 1
ATOM 1638 N N . ASP A 1 205 ? 1.764 23.570 -14.393 1.00 82.88 205 ASP A N 1
ATOM 1639 C CA . ASP A 1 205 ? 1.261 23.895 -13.054 1.00 82.88 205 ASP A CA 1
ATOM 1640 C C . ASP A 1 205 ? -0.023 23.126 -12.695 1.00 82.88 205 ASP A C 1
ATOM 1642 O O . ASP A 1 205 ? -0.420 23.070 -11.534 1.00 82.88 205 ASP A O 1
ATOM 1646 N N . GLN A 1 206 ? -0.649 22.470 -13.676 1.00 82.06 206 GLN A N 1
ATOM 1647 C CA . GLN A 1 206 ? -1.775 21.556 -13.471 1.00 82.06 206 GLN A CA 1
ATOM 1648 C C . GLN A 1 206 ? -1.377 20.210 -12.850 1.00 82.06 206 GLN A C 1
ATOM 1650 O O . GLN A 1 206 ? -2.252 19.394 -12.553 1.00 82.06 206 GLN A O 1
ATOM 1655 N N . LEU A 1 207 ? -0.077 19.959 -12.660 1.00 86.81 207 LEU A N 1
ATOM 1656 C CA . LEU A 1 207 ? 0.450 18.737 -12.063 1.00 86.81 207 LEU A CA 1
ATOM 1657 C C . LEU A 1 207 ? 1.002 18.986 -10.663 1.00 86.81 207 LEU A C 1
ATOM 1659 O O . LEU A 1 207 ? 2.008 19.672 -10.475 1.00 86.81 207 LEU A O 1
ATOM 1663 N N . ASN A 1 208 ? 0.408 18.318 -9.680 1.00 90.81 208 ASN A N 1
ATOM 1664 C CA . ASN A 1 208 ? 0.986 18.198 -8.352 1.00 90.81 208 ASN A CA 1
ATOM 1665 C C . ASN A 1 208 ? 1.877 16.949 -8.284 1.00 90.81 208 ASN A C 1
ATOM 1667 O O . ASN A 1 208 ? 1.379 15.825 -8.195 1.00 90.81 208 ASN A O 1
ATOM 1671 N N . VAL A 1 209 ? 3.195 17.152 -8.328 1.00 91.75 209 VAL A N 1
ATOM 1672 C CA . VAL A 1 209 ? 4.194 16.075 -8.314 1.00 91.75 209 VAL A CA 1
ATOM 1673 C C . VAL A 1 209 ? 4.726 15.852 -6.901 1.00 91.75 209 VAL A C 1
ATOM 1675 O O . VAL A 1 209 ? 5.291 16.750 -6.276 1.00 91.75 209 VAL A O 1
ATOM 1678 N N . THR A 1 210 ? 4.623 14.617 -6.422 1.00 94.12 210 THR A N 1
ATOM 1679 C CA . THR A 1 210 ? 5.171 14.172 -5.136 1.00 94.12 210 THR A CA 1
ATOM 1680 C C . THR A 1 210 ? 6.234 13.097 -5.346 1.00 94.12 210 THR A C 1
ATOM 1682 O O . THR A 1 210 ? 6.190 12.355 -6.323 1.00 94.12 210 THR A O 1
ATOM 1685 N N . VAL A 1 211 ? 7.213 13.010 -4.438 1.00 94.50 211 VAL A N 1
ATOM 1686 C CA . VAL A 1 211 ? 8.263 11.978 -4.482 1.00 94.50 211 VAL A CA 1
ATOM 1687 C C . VAL A 1 211 ? 8.352 11.275 -3.136 1.00 94.50 211 VAL A C 1
ATOM 1689 O O . VAL A 1 211 ? 8.621 11.924 -2.116 1.00 94.50 211 VAL A O 1
ATOM 1692 N N . CYS A 1 212 ? 8.186 9.959 -3.128 1.00 94.88 212 CYS A N 1
ATOM 1693 C CA . CYS A 1 212 ? 8.137 9.136 -1.921 1.00 94.88 212 CYS A CA 1
ATOM 1694 C C . CYS A 1 212 ? 8.950 7.844 -2.076 1.00 94.88 212 CYS A C 1
ATOM 1696 O O . CYS A 1 212 ? 9.333 7.448 -3.182 1.00 94.88 212 CYS A O 1
ATOM 1698 N N . ASN A 1 213 ? 9.255 7.212 -0.939 1.00 91.81 213 ASN A N 1
ATOM 1699 C CA . ASN A 1 213 ? 9.824 5.870 -0.930 1.00 91.81 213 ASN A CA 1
ATOM 1700 C C . ASN A 1 213 ? 8.718 4.804 -0.838 1.00 91.81 213 ASN A C 1
ATOM 1702 O O . ASN A 1 213 ? 7.540 5.142 -0.726 1.00 91.81 213 ASN A O 1
ATOM 1706 N N . ALA A 1 214 ? 9.100 3.525 -0.920 1.00 87.31 214 ALA A N 1
ATOM 1707 C CA . ALA A 1 214 ? 8.151 2.410 -0.897 1.00 87.31 214 ALA A CA 1
ATOM 1708 C C . ALA A 1 214 ? 7.261 2.405 0.353 1.00 87.31 214 ALA A C 1
ATOM 1710 O O . ALA A 1 214 ? 6.068 2.138 0.250 1.00 87.31 214 ALA A O 1
ATOM 1711 N N . ASP A 1 215 ? 7.827 2.739 1.512 1.00 87.44 215 ASP A N 1
ATOM 1712 C CA . ASP A 1 215 ? 7.112 2.663 2.780 1.00 87.44 215 ASP A CA 1
ATOM 1713 C C . ASP A 1 215 ? 6.255 3.930 3.000 1.00 87.44 215 ASP A C 1
ATOM 1715 O O . ASP A 1 215 ? 5.095 3.861 3.398 1.00 87.44 215 ASP A O 1
ATOM 1719 N N . SER A 1 216 ? 6.770 5.107 2.629 1.00 90.44 216 SER A N 1
ATOM 1720 C CA . SER A 1 216 ? 6.097 6.398 2.820 1.00 90.44 216 SER A CA 1
ATOM 1721 C C . SER A 1 216 ? 4.972 6.684 1.817 1.00 90.44 216 SER A C 1
ATOM 1723 O O . SER A 1 216 ? 4.390 7.766 1.865 1.00 90.44 216 SER A O 1
ATOM 1725 N N . CYS A 1 217 ? 4.727 5.796 0.849 1.00 91.81 217 CYS A N 1
ATOM 1726 C CA . CYS A 1 217 ? 3.629 5.938 -0.111 1.00 91.81 217 CYS A CA 1
ATOM 1727 C C . CYS A 1 217 ? 2.305 5.338 0.394 1.00 91.81 217 CYS A C 1
ATOM 1729 O O . CYS A 1 217 ? 1.257 5.604 -0.198 1.00 91.81 217 CYS A O 1
ATOM 1731 N N . GLN A 1 218 ? 2.330 4.560 1.484 1.00 88.81 218 GLN A N 1
ATOM 1732 C CA . GLN A 1 218 ? 1.123 3.974 2.065 1.00 88.81 218 GLN A CA 1
ATOM 1733 C C . GLN A 1 218 ? 0.129 5.049 2.527 1.00 88.81 218 GLN A C 1
ATOM 1735 O O . GLN A 1 218 ? 0.516 6.168 2.858 1.00 88.81 218 GLN A O 1
ATOM 1740 N N . GLY A 1 219 ? -1.167 4.737 2.466 1.00 82.38 219 GLY A N 1
ATOM 1741 C CA . GLY A 1 219 ? -2.261 5.692 2.674 1.00 82.38 219 GLY A CA 1
ATOM 1742 C C . GLY A 1 219 ? -2.410 6.753 1.572 1.00 82.38 219 GLY A C 1
ATOM 1743 O O . GLY A 1 219 ? -3.493 7.300 1.391 1.00 82.38 219 GLY A O 1
ATOM 1744 N N . GLY A 1 220 ? -1.359 7.019 0.791 1.00 89.50 220 GLY A N 1
ATOM 1745 C CA . GLY A 1 220 ? -1.405 7.916 -0.356 1.00 89.50 220 GLY A CA 1
ATOM 1746 C C . GLY A 1 220 ? -2.084 7.288 -1.572 1.00 89.50 220 GLY A C 1
ATOM 1747 O O . GLY A 1 220 ? -2.078 6.071 -1.757 1.00 89.50 220 GLY A O 1
ATOM 1748 N N . GLU A 1 221 ? -2.626 8.142 -2.432 1.00 92.56 221 GLU A N 1
ATOM 1749 C CA . GLU A 1 221 ? -3.152 7.787 -3.746 1.00 92.56 221 GLU A CA 1
ATOM 1750 C C . GLU A 1 221 ? -2.886 8.924 -4.737 1.00 92.56 221 GLU A C 1
ATOM 1752 O O . GLU A 1 221 ? -2.735 10.083 -4.346 1.00 92.56 221 GLU A O 1
ATOM 1757 N N . CYS A 1 222 ? -2.798 8.586 -6.019 1.00 93.62 222 CYS A N 1
ATOM 1758 C CA . CYS A 1 222 ? -2.508 9.535 -7.088 1.00 93.62 222 CYS A CA 1
ATOM 1759 C C . CYS A 1 222 ? -3.237 9.144 -8.372 1.00 93.62 222 CYS A C 1
ATOM 1761 O O . CYS A 1 222 ? -3.587 7.981 -8.564 1.00 93.62 222 CYS A O 1
ATOM 1763 N N . ASP A 1 223 ? -3.465 10.107 -9.258 1.00 90.44 223 ASP A N 1
ATOM 1764 C CA . ASP A 1 223 ? -4.002 9.826 -10.589 1.00 90.44 223 ASP A CA 1
ATOM 1765 C C . ASP A 1 223 ? -2.965 9.039 -11.409 1.00 90.44 223 ASP A C 1
ATOM 1767 O O . ASP A 1 223 ? -3.306 8.037 -12.036 1.00 90.44 223 ASP A O 1
ATOM 1771 N N . VAL A 1 224 ? -1.688 9.437 -11.323 1.00 87.94 224 VAL A N 1
ATOM 1772 C CA . VAL A 1 224 ? -0.571 8.823 -12.058 1.00 87.94 224 VAL A CA 1
ATOM 1773 C C . VAL A 1 224 ? 0.567 8.420 -11.119 1.00 87.94 224 VAL A C 1
ATOM 1775 O O . VAL A 1 224 ? 1.087 9.259 -10.384 1.00 87.94 224 VAL A O 1
ATOM 1778 N N . ALA A 1 225 ? 1.030 7.169 -11.188 1.00 90.25 225 ALA A N 1
ATOM 1779 C CA . ALA A 1 225 ? 2.237 6.720 -10.487 1.00 90.25 225 ALA A CA 1
ATOM 1780 C C . ALA A 1 225 ? 3.391 6.441 -11.461 1.00 90.25 225 ALA A C 1
ATOM 1782 O O . ALA A 1 225 ? 3.230 5.711 -12.438 1.00 90.25 225 ALA A O 1
ATOM 1783 N N . ILE A 1 226 ? 4.582 6.961 -11.159 1.00 89.44 226 ILE A N 1
ATOM 1784 C CA . ILE A 1 226 ? 5.837 6.618 -11.843 1.00 89.44 226 ILE A CA 1
ATOM 1785 C C . ILE A 1 226 ? 6.757 5.933 -10.836 1.00 89.44 226 ILE A C 1
ATOM 1787 O O . ILE A 1 226 ? 7.189 6.547 -9.865 1.00 89.44 226 ILE A O 1
ATOM 1791 N N . ILE A 1 227 ? 7.098 4.672 -11.067 1.00 89.50 227 ILE A N 1
ATOM 1792 C CA . ILE A 1 227 ? 7.813 3.832 -10.105 1.00 89.50 227 ILE A CA 1
ATOM 1793 C C . ILE A 1 227 ? 9.185 3.479 -10.664 1.00 89.50 227 ILE A C 1
ATOM 1795 O O . ILE A 1 227 ? 9.283 2.835 -11.698 1.00 89.50 227 ILE A O 1
ATOM 1799 N N . SER A 1 228 ? 10.261 3.864 -9.981 1.00 87.81 228 SER A N 1
ATOM 1800 C CA . SER A 1 228 ? 11.632 3.508 -10.366 1.00 87.81 228 SER A CA 1
ATOM 1801 C C . SER A 1 228 ? 12.181 2.423 -9.450 1.00 87.81 228 SER A C 1
ATOM 1803 O O . SER A 1 228 ? 12.438 2.682 -8.277 1.00 87.81 228 SER A O 1
ATOM 1805 N N . LEU A 1 229 ? 12.384 1.209 -9.970 1.00 87.94 229 LEU A N 1
ATOM 1806 C CA . LEU A 1 229 ? 12.817 0.053 -9.173 1.00 87.94 229 LEU A CA 1
ATOM 1807 C C . LEU A 1 229 ? 14.337 -0.030 -8.956 1.00 87.94 229 LEU A C 1
ATOM 1809 O O . LEU A 1 229 ? 14.793 -0.788 -8.100 1.00 87.94 229 LEU A O 1
ATOM 1813 N N . VAL A 1 230 ? 15.122 0.778 -9.679 1.00 84.75 230 VAL A N 1
ATOM 1814 C CA . VAL A 1 230 ? 16.576 1.017 -9.516 1.00 84.75 230 VAL A CA 1
ATOM 1815 C C . VAL A 1 230 ? 17.506 -0.176 -9.785 1.00 84.75 230 VAL A C 1
ATOM 1817 O O . VAL A 1 230 ? 18.584 0.015 -10.350 1.00 84.75 230 VAL A O 1
ATOM 1820 N N . ARG A 1 231 ? 17.163 -1.397 -9.363 1.00 84.06 231 ARG A N 1
ATOM 1821 C CA . ARG A 1 231 ? 18.087 -2.540 -9.373 1.00 84.06 231 ARG A CA 1
ATOM 1822 C C . ARG A 1 231 ? 18.397 -3.006 -10.792 1.00 84.06 231 ARG A C 1
ATOM 1824 O O . ARG A 1 231 ? 17.505 -3.275 -11.586 1.00 84.06 231 ARG A O 1
ATOM 1831 N N . HIS A 1 232 ? 19.691 -3.152 -11.058 1.00 86.69 232 HIS A N 1
ATOM 1832 C CA . HIS A 1 232 ? 20.237 -3.624 -12.323 1.00 86.69 232 HIS A CA 1
ATOM 1833 C C . HIS A 1 232 ? 21.508 -4.432 -12.046 1.00 86.69 232 HIS A C 1
ATOM 1835 O O . HIS A 1 232 ? 22.539 -3.872 -11.670 1.00 86.69 232 HIS A O 1
ATOM 1841 N N . ASN A 1 233 ? 21.427 -5.752 -12.180 1.00 83.69 233 ASN A N 1
ATOM 1842 C CA . ASN A 1 233 ? 22.541 -6.671 -11.962 1.00 83.69 233 ASN A CA 1
ATOM 1843 C C . ASN A 1 233 ? 22.308 -8.017 -12.668 1.00 83.69 233 ASN A C 1
ATOM 1845 O O . ASN A 1 233 ? 21.166 -8.400 -12.934 1.00 83.69 233 ASN A O 1
ATOM 1849 N N . SER A 1 234 ? 23.389 -8.735 -12.967 1.00 84.44 234 SER A N 1
ATOM 1850 C CA . SER A 1 234 ? 23.336 -10.040 -13.637 1.00 84.44 234 SER A CA 1
ATOM 1851 C C . SER A 1 234 ? 22.905 -11.182 -12.714 1.00 84.44 234 SER A C 1
ATOM 1853 O O . SER A 1 234 ? 22.452 -12.207 -13.207 1.00 84.44 234 SER A O 1
ATOM 1855 N N . GLN A 1 235 ? 23.003 -11.011 -11.391 1.00 91.56 235 GLN A N 1
ATOM 1856 C CA . GLN A 1 235 ? 22.650 -12.037 -10.404 1.00 91.56 235 GLN A CA 1
ATOM 1857 C C . GLN A 1 235 ? 21.137 -12.164 -10.148 1.00 91.56 235 GLN A C 1
ATOM 1859 O O . GLN A 1 235 ? 20.729 -13.029 -9.381 1.00 91.56 235 GLN A O 1
ATOM 1864 N N . GLY A 1 236 ? 20.297 -11.295 -10.724 1.00 88.00 236 GLY A N 1
ATOM 1865 C CA . GLY A 1 236 ? 18.849 -11.310 -10.471 1.00 88.00 236 GLY A CA 1
ATOM 1866 C C . GLY A 1 236 ? 18.443 -10.810 -9.076 1.00 88.00 236 GLY A C 1
ATOM 1867 O O . GLY A 1 236 ? 17.348 -11.086 -8.602 1.00 88.00 236 GLY A O 1
ATOM 1868 N N . ASN A 1 237 ? 19.321 -10.082 -8.380 1.00 89.06 237 ASN A N 1
ATOM 1869 C CA . ASN A 1 237 ? 19.082 -9.644 -7.008 1.00 89.06 237 ASN A CA 1
ATOM 1870 C C . ASN A 1 237 ? 18.243 -8.353 -6.959 1.00 89.06 237 ASN A C 1
ATOM 1872 O O . ASN A 1 237 ? 18.741 -7.249 -7.226 1.00 89.06 237 ASN A O 1
ATOM 1876 N N . VAL A 1 238 ? 16.993 -8.478 -6.515 1.00 89.44 238 VAL A N 1
ATOM 1877 C CA . VAL A 1 238 ? 16.045 -7.359 -6.353 1.00 89.44 238 VAL A CA 1
ATOM 1878 C C . VAL A 1 238 ? 16.074 -6.711 -4.955 1.00 89.44 238 VAL A C 1
ATOM 1880 O O . VAL A 1 238 ? 15.382 -5.727 -4.704 1.00 89.44 238 VAL A O 1
ATOM 1883 N N . GLY A 1 239 ? 16.911 -7.198 -4.034 1.00 89.25 239 GLY A N 1
ATOM 1884 C CA . GLY A 1 239 ? 17.009 -6.692 -2.661 1.00 89.25 239 GLY A CA 1
ATOM 1885 C C . GLY A 1 239 ? 15.733 -6.945 -1.853 1.00 89.25 239 GLY A C 1
ATOM 1886 O O . GLY A 1 239 ? 15.152 -8.018 -1.934 1.00 89.25 239 GLY A O 1
ATOM 1887 N N . PHE A 1 240 ? 15.270 -5.949 -1.092 1.00 86.81 240 PHE A N 1
ATOM 1888 C CA . PHE A 1 240 ? 14.045 -6.055 -0.282 1.00 86.81 240 PHE A CA 1
ATOM 1889 C C . PHE A 1 240 ? 12.744 -6.034 -1.103 1.00 86.81 240 PHE A C 1
ATOM 1891 O O . PHE A 1 240 ? 11.658 -6.170 -0.540 1.00 86.81 240 PHE A O 1
ATOM 1898 N N . LEU A 1 241 ? 12.837 -5.860 -2.425 1.00 90.75 241 LEU A N 1
ATOM 1899 C CA . LEU A 1 241 ? 11.701 -5.943 -3.347 1.00 90.75 241 LEU A CA 1
ATOM 1900 C C . LEU A 1 241 ? 11.244 -7.385 -3.600 1.00 90.75 241 LEU A C 1
ATOM 1902 O O . LEU A 1 241 ? 10.368 -7.604 -4.427 1.00 90.75 241 LEU A O 1
ATOM 1906 N N . THR A 1 242 ? 11.806 -8.354 -2.877 1.00 93.00 242 THR A N 1
ATOM 1907 C CA . THR A 1 242 ? 11.204 -9.676 -2.668 1.00 93.00 242 THR A CA 1
ATOM 1908 C C . THR A 1 242 ? 9.979 -9.618 -1.752 1.00 93.00 242 THR A C 1
ATOM 1910 O O . THR A 1 242 ? 9.203 -10.562 -1.732 1.00 93.00 242 THR A O 1
ATOM 1913 N N . SER A 1 243 ? 9.789 -8.534 -0.986 1.00 92.75 243 SER A N 1
ATOM 1914 C CA . SER A 1 243 ? 8.646 -8.359 -0.085 1.00 92.75 243 SER A CA 1
ATOM 1915 C C . SER A 1 243 ? 7.358 -8.075 -0.871 1.00 92.75 243 SER A C 1
ATOM 1917 O O . SER A 1 243 ? 7.219 -6.966 -1.402 1.00 92.75 243 SER A O 1
ATOM 1919 N N . PRO A 1 244 ? 6.371 -8.995 -0.886 1.00 94.75 244 PRO A N 1
ATOM 1920 C CA . PRO A 1 244 ? 5.130 -8.792 -1.634 1.00 94.75 244 PRO A CA 1
ATOM 1921 C C . PRO A 1 244 ? 4.352 -7.573 -1.144 1.00 94.75 244 PRO A C 1
ATOM 1923 O O . PRO A 1 244 ? 3.825 -6.802 -1.939 1.00 94.75 244 PRO A O 1
ATOM 1926 N N . LYS A 1 245 ? 4.373 -7.343 0.172 1.00 93.56 245 LYS A N 1
ATOM 1927 C CA . LYS A 1 245 ? 3.692 -6.233 0.843 1.00 93.56 245 LYS A CA 1
ATOM 1928 C C . LYS A 1 245 ? 4.171 -4.866 0.361 1.00 93.56 245 LYS A C 1
ATOM 1930 O O . LYS A 1 245 ? 3.361 -3.995 0.049 1.00 93.56 245 LYS A O 1
ATOM 1935 N N . ARG A 1 246 ? 5.492 -4.681 0.244 1.00 93.12 246 ARG A N 1
ATOM 1936 C CA . ARG A 1 246 ? 6.081 -3.438 -0.285 1.00 93.12 246 ARG A CA 1
ATOM 1937 C C . ARG A 1 246 ? 5.754 -3.240 -1.754 1.00 93.12 246 ARG A C 1
ATOM 1939 O O . ARG A 1 246 ? 5.402 -2.135 -2.155 1.00 93.12 246 ARG A O 1
ATOM 1946 N N . VAL A 1 247 ? 5.853 -4.305 -2.546 1.00 94.94 247 VAL A N 1
ATOM 1947 C CA . VAL A 1 247 ? 5.546 -4.243 -3.979 1.00 94.94 247 VAL A CA 1
ATOM 1948 C C . VAL A 1 247 ? 4.086 -3.863 -4.197 1.00 94.94 247 VAL A C 1
ATOM 1950 O O . VAL A 1 247 ? 3.816 -2.887 -4.892 1.00 94.94 247 VAL A O 1
ATOM 1953 N N . LEU A 1 248 ? 3.155 -4.547 -3.535 1.00 95.06 248 LEU A N 1
ATOM 1954 C CA . LEU A 1 248 ? 1.732 -4.239 -3.614 1.00 95.06 248 LEU A CA 1
ATOM 1955 C C . LEU A 1 248 ? 1.425 -2.803 -3.180 1.00 95.06 248 LEU A C 1
ATOM 1957 O O . LEU A 1 248 ? 0.679 -2.101 -3.864 1.00 95.06 248 LEU A O 1
ATOM 1961 N N . THR A 1 249 ? 2.029 -2.344 -2.082 1.00 94.50 249 THR A N 1
ATOM 1962 C CA . THR A 1 249 ? 1.845 -0.971 -1.590 1.00 94.50 249 THR A CA 1
ATOM 1963 C C . THR A 1 249 ? 2.248 0.043 -2.659 1.00 94.50 249 THR A C 1
ATOM 1965 O O . THR A 1 249 ? 1.449 0.915 -2.985 1.00 94.50 249 THR A O 1
ATOM 1968 N N . MET A 1 250 ? 3.416 -0.119 -3.291 1.00 94.19 250 MET A N 1
ATOM 1969 C CA . MET A 1 250 ? 3.866 0.784 -4.358 1.00 94.19 250 MET A CA 1
ATOM 1970 C C . MET A 1 250 ? 2.978 0.738 -5.607 1.00 94.19 250 MET A C 1
ATOM 1972 O O . MET A 1 250 ? 2.640 1.782 -6.160 1.00 94.19 250 MET A O 1
ATOM 1976 N N . LEU A 1 251 ? 2.611 -0.458 -6.075 1.00 92.88 251 LEU A N 1
ATOM 1977 C CA . LEU A 1 251 ? 1.899 -0.619 -7.347 1.00 92.88 251 LEU A CA 1
ATOM 1978 C C . LEU A 1 251 ? 0.413 -0.229 -7.263 1.00 92.88 251 LEU A C 1
ATOM 1980 O O . LEU A 1 251 ? -0.197 0.084 -8.277 1.00 92.88 251 LEU A O 1
ATOM 1984 N N . SER A 1 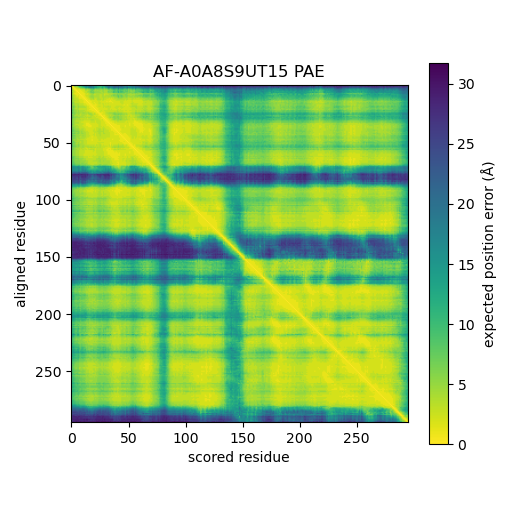252 ? -0.171 -0.210 -6.064 1.00 93.00 252 SER A N 1
ATOM 1985 C CA . SER A 1 252 ? -1.596 0.097 -5.838 1.00 93.00 252 SER A CA 1
ATOM 1986 C C . SER A 1 252 ? -1.906 1.587 -5.621 1.00 93.00 252 SER A C 1
ATOM 1988 O O . SER A 1 252 ? -3.016 1.930 -5.209 1.00 93.00 252 SER A O 1
ATOM 1990 N N . ARG A 1 253 ? -0.935 2.488 -5.837 1.00 94.00 253 ARG A N 1
ATOM 1991 C CA . ARG A 1 253 ? -1.110 3.935 -5.588 1.00 94.00 253 ARG A CA 1
ATOM 1992 C C . ARG A 1 253 ? -1.809 4.680 -6.726 1.00 94.00 253 ARG A C 1
ATOM 1994 O O . ARG A 1 253 ? -2.388 5.737 -6.478 1.00 94.00 253 ARG A O 1
ATOM 2001 N N . ALA A 1 254 ? -1.719 4.166 -7.951 1.00 91.00 254 ALA A N 1
ATOM 2002 C CA . ALA A 1 254 ? -2.280 4.793 -9.144 1.00 91.00 254 ALA A CA 1
ATOM 2003 C C . ALA A 1 254 ? -3.779 4.515 -9.292 1.00 91.00 254 ALA A C 1
ATOM 2005 O O . ALA A 1 254 ? -4.217 3.371 -9.173 1.00 91.00 254 ALA A O 1
ATOM 2006 N N . LYS A 1 255 ? -4.547 5.557 -9.612 1.00 88.94 255 LYS A N 1
ATOM 2007 C CA . LYS A 1 255 ? -5.959 5.450 -9.998 1.00 88.94 255 LYS A CA 1
ATOM 2008 C C . LYS A 1 255 ? -6.105 5.183 -11.492 1.00 88.94 255 LYS A C 1
ATOM 2010 O O . LYS A 1 255 ? -6.793 4.237 -11.856 1.00 88.94 255 LYS A O 1
ATOM 2015 N N . GLU A 1 256 ? -5.428 5.986 -12.314 1.00 83.81 256 GLU A N 1
ATOM 2016 C CA . GLU A 1 256 ? -5.608 6.015 -13.771 1.00 83.81 256 GLU A CA 1
ATOM 2017 C C . GLU A 1 256 ? -4.421 5.352 -14.480 1.00 83.81 256 GLU A C 1
ATOM 2019 O O . GLU A 1 256 ? -4.596 4.389 -15.215 1.00 83.81 256 GLU A O 1
ATOM 2024 N N . TYR A 1 257 ? -3.194 5.821 -14.210 1.00 82.31 257 TYR A N 1
ATOM 2025 C CA . TYR A 1 257 ? -2.006 5.412 -14.968 1.00 82.31 257 TYR A CA 1
ATOM 2026 C C . TYR A 1 257 ? -0.842 5.000 -14.070 1.00 82.31 257 TYR A C 1
ATOM 2028 O O . TYR A 1 257 ? -0.530 5.657 -13.074 1.00 82.31 257 TYR A O 1
ATOM 2036 N N . ILE A 1 258 ? -0.136 3.944 -14.470 1.00 85.00 258 ILE A N 1
ATOM 2037 C CA . ILE A 1 258 ? 1.073 3.463 -13.802 1.00 85.00 258 ILE A CA 1
ATOM 2038 C C . ILE A 1 258 ? 2.203 3.257 -14.813 1.00 85.00 258 ILE A C 1
ATOM 2040 O O . ILE A 1 258 ? 2.016 2.646 -15.860 1.00 85.00 258 ILE A O 1
ATOM 2044 N N . MET A 1 259 ? 3.396 3.751 -14.488 1.00 84.44 259 MET A N 1
ATOM 2045 C CA . MET A 1 259 ? 4.621 3.548 -15.266 1.00 84.44 259 MET A CA 1
ATOM 2046 C C . MET A 1 259 ? 5.706 2.968 -14.366 1.00 84.44 259 MET A C 1
ATOM 2048 O O . MET A 1 259 ? 5.919 3.467 -13.262 1.00 84.44 259 MET A O 1
ATOM 2052 N N . ILE A 1 260 ? 6.426 1.943 -14.826 1.00 84.81 260 ILE A N 1
ATOM 2053 C CA . ILE A 1 260 ? 7.449 1.257 -14.021 1.00 84.81 260 ILE A CA 1
ATOM 2054 C C . ILE A 1 260 ? 8.796 1.287 -14.760 1.00 84.81 260 ILE A C 1
ATOM 2056 O O . ILE A 1 260 ? 8.976 0.652 -15.785 1.00 84.81 260 ILE A O 1
ATOM 2060 N N . ALA A 1 261 ? 9.800 1.982 -14.237 1.00 81.75 261 ALA A N 1
ATOM 2061 C CA . ALA A 1 261 ? 11.177 1.880 -14.715 1.00 81.75 261 ALA A CA 1
ATOM 2062 C C . ALA A 1 261 ? 11.905 0.734 -14.001 1.00 81.75 261 ALA A C 1
ATOM 2064 O O . ALA A 1 261 ? 12.030 0.727 -12.772 1.00 81.75 261 ALA A O 1
ATOM 2065 N N . THR A 1 262 ? 12.398 -0.243 -14.764 1.00 81.38 262 THR A N 1
ATOM 2066 C CA . THR A 1 262 ? 13.021 -1.457 -14.229 1.00 81.38 262 THR A CA 1
ATOM 2067 C C . THR A 1 262 ? 13.970 -2.128 -15.219 1.00 81.38 262 THR A C 1
ATOM 2069 O O . THR A 1 262 ? 13.787 -2.048 -16.433 1.00 81.38 262 THR A O 1
ATOM 2072 N N . HIS A 1 263 ? 14.950 -2.872 -14.699 1.00 82.00 263 HIS A N 1
ATOM 2073 C CA . HIS A 1 263 ? 15.718 -3.815 -15.502 1.00 82.00 263 HIS A CA 1
ATOM 2074 C C . HIS A 1 263 ? 15.008 -5.170 -15.551 1.00 82.00 263 HIS A C 1
ATOM 2076 O O . HIS A 1 263 ? 15.127 -5.988 -14.632 1.00 82.00 263 HIS A O 1
ATOM 2082 N N . VAL A 1 264 ? 14.300 -5.427 -16.655 1.00 81.44 264 VAL A N 1
ATOM 2083 C CA . VAL A 1 264 ? 13.455 -6.621 -16.829 1.00 81.44 264 VAL A CA 1
ATOM 2084 C C . VAL A 1 264 ? 14.213 -7.915 -16.532 1.00 81.44 264 VAL A C 1
ATOM 2086 O O . VAL A 1 264 ? 13.672 -8.769 -15.836 1.00 81.44 264 VAL A O 1
ATOM 2089 N N . LYS A 1 265 ? 15.470 -8.058 -16.980 1.00 82.88 265 LYS A N 1
ATOM 2090 C CA . LYS A 1 265 ? 16.258 -9.278 -16.731 1.00 82.88 265 LYS A CA 1
ATOM 2091 C C . LYS A 1 265 ? 16.564 -9.493 -15.249 1.00 82.88 265 LYS A C 1
ATOM 2093 O O . LYS A 1 265 ? 16.523 -10.626 -14.801 1.00 82.88 265 LYS A O 1
ATOM 2098 N N . THR A 1 266 ? 16.850 -8.436 -14.481 1.00 86.25 266 THR A N 1
ATOM 2099 C CA . THR A 1 266 ? 17.101 -8.583 -13.035 1.00 86.25 266 THR A CA 1
ATOM 2100 C C . THR A 1 266 ? 15.836 -9.001 -12.300 1.00 86.25 266 THR A C 1
ATOM 2102 O O . THR A 1 266 ? 15.895 -9.886 -11.457 1.00 86.25 266 THR A O 1
ATOM 2105 N N . PHE A 1 267 ? 14.704 -8.369 -12.612 1.00 88.94 267 PHE A N 1
ATOM 2106 C CA . PHE A 1 267 ? 13.456 -8.607 -11.888 1.00 88.94 267 PHE A CA 1
ATOM 2107 C C . PHE A 1 267 ? 12.748 -9.892 -12.318 1.00 88.94 267 PHE A C 1
ATOM 2109 O O . PHE A 1 267 ? 12.190 -10.574 -11.473 1.00 88.94 267 PHE A O 1
ATOM 2116 N N . SER A 1 268 ? 12.831 -10.287 -13.591 1.00 88.62 268 SER A N 1
ATOM 2117 C CA . SER A 1 268 ? 12.223 -11.544 -14.064 1.00 88.62 268 SER A CA 1
ATOM 2118 C C . SER A 1 268 ? 12.933 -12.796 -13.529 1.00 88.62 268 SER A C 1
ATOM 2120 O O . SER A 1 268 ? 12.415 -13.896 -13.683 1.00 88.62 268 SER A O 1
ATOM 2122 N N . SER A 1 269 ? 14.105 -12.654 -12.899 1.00 90.50 269 SER A N 1
ATOM 2123 C CA . SER A 1 269 ? 14.757 -13.748 -12.168 1.00 90.50 269 SER A CA 1
ATOM 2124 C C . SER A 1 269 ? 14.100 -14.042 -10.814 1.00 90.50 269 SER A C 1
ATOM 2126 O O . SER A 1 269 ? 14.363 -15.091 -10.232 1.00 90.50 269 SER A O 1
ATOM 2128 N N . GLU A 1 270 ? 13.272 -13.133 -10.294 1.00 94.31 270 GLU A N 1
ATOM 2129 C CA . GLU A 1 270 ? 12.509 -13.324 -9.061 1.00 94.31 270 GLU A CA 1
ATOM 2130 C C . GLU A 1 270 ? 11.079 -13.780 -9.407 1.00 94.31 270 GLU A C 1
ATOM 2132 O O . GLU A 1 270 ? 10.454 -13.264 -10.335 1.00 94.31 270 GLU A O 1
ATOM 2137 N N . LEU A 1 271 ? 10.572 -14.788 -8.688 1.00 95.38 271 LEU A N 1
ATOM 2138 C CA . LEU A 1 271 ? 9.346 -15.511 -9.037 1.00 95.38 271 LEU A CA 1
ATOM 2139 C C . LEU A 1 271 ? 8.102 -14.615 -9.060 1.00 95.38 271 LEU A C 1
ATOM 2141 O O . LEU A 1 271 ? 7.326 -14.675 -10.018 1.00 95.38 271 LEU A O 1
ATOM 2145 N N . MET A 1 272 ? 7.908 -13.789 -8.029 1.00 95.75 272 MET A N 1
ATOM 2146 C CA . MET A 1 272 ? 6.747 -12.901 -7.934 1.00 95.75 272 MET A CA 1
ATOM 2147 C C . MET A 1 272 ? 6.769 -11.856 -9.052 1.00 95.75 272 MET A C 1
ATOM 2149 O O . MET A 1 272 ? 5.755 -11.656 -9.722 1.00 95.75 272 MET A O 1
ATOM 2153 N N . TRP A 1 273 ? 7.913 -11.217 -9.295 1.00 93.88 273 TRP A N 1
ATOM 2154 C CA . TRP A 1 273 ? 8.062 -10.235 -10.370 1.00 93.88 273 TRP A CA 1
ATOM 2155 C C . TRP A 1 273 ? 7.883 -10.848 -11.758 1.00 93.88 273 TRP A C 1
ATOM 2157 O O . TRP A 1 273 ? 7.227 -10.243 -12.606 1.00 93.88 273 TRP A O 1
ATOM 2167 N N . ASN A 1 274 ? 8.407 -12.053 -11.991 1.00 92.88 274 ASN A N 1
ATOM 2168 C CA . ASN A 1 274 ? 8.202 -12.762 -13.250 1.00 92.88 274 ASN A CA 1
ATOM 2169 C C . ASN A 1 274 ? 6.715 -13.064 -13.491 1.00 92.88 274 ASN A C 1
ATOM 2171 O O . ASN A 1 274 ? 6.197 -12.812 -14.581 1.00 92.88 274 ASN A O 1
ATOM 2175 N N . HIS A 1 275 ? 6.009 -13.544 -12.463 1.00 93.94 275 HIS A N 1
ATOM 2176 C CA . HIS A 1 275 ? 4.572 -13.801 -12.542 1.00 93.94 275 HIS A CA 1
ATOM 2177 C C . HIS A 1 275 ? 3.768 -12.510 -12.767 1.00 93.94 275 HIS A C 1
ATOM 2179 O O . HIS A 1 275 ? 2.876 -12.471 -13.620 1.00 93.94 275 HIS A O 1
ATOM 2185 N N . LEU A 1 276 ? 4.124 -11.429 -12.067 1.00 91.94 276 LEU A N 1
ATOM 2186 C CA . LEU A 1 276 ? 3.502 -10.118 -12.227 1.00 91.94 276 LEU A CA 1
ATOM 2187 C C . LEU A 1 276 ? 3.683 -9.572 -13.647 1.00 91.94 276 LEU A C 1
ATOM 2189 O O . LEU A 1 276 ? 2.700 -9.208 -14.288 1.00 91.94 276 LEU A O 1
ATOM 2193 N N . PHE A 1 277 ? 4.911 -9.562 -14.170 1.00 88.38 277 PHE A N 1
ATOM 2194 C CA . PHE A 1 277 ? 5.174 -9.105 -15.536 1.00 88.38 277 PHE A CA 1
ATOM 2195 C C . PHE A 1 277 ? 4.512 -10.002 -16.581 1.00 88.38 277 PHE A C 1
ATOM 2197 O O . PHE A 1 277 ? 4.003 -9.490 -17.576 1.00 88.38 277 PHE A O 1
ATOM 2204 N N . GLY A 1 278 ? 4.473 -11.318 -16.360 1.00 88.12 278 GLY A N 1
ATOM 2205 C CA . GLY A 1 278 ? 3.726 -12.244 -17.210 1.00 88.12 278 GLY A CA 1
ATOM 2206 C C . GLY A 1 278 ? 2.241 -11.884 -17.281 1.00 88.12 278 GLY A C 1
ATOM 2207 O O . GLY A 1 278 ? 1.687 -11.776 -18.373 1.00 88.12 278 GLY A O 1
ATOM 2208 N N . THR A 1 279 ? 1.629 -11.605 -16.131 1.00 86.31 279 THR A N 1
ATOM 2209 C CA . THR A 1 279 ? 0.213 -11.222 -16.043 1.00 86.31 279 THR A CA 1
ATOM 2210 C C . THR A 1 279 ? -0.053 -9.862 -16.693 1.00 86.31 279 THR A C 1
ATOM 2212 O O . THR A 1 279 ? -1.001 -9.718 -17.460 1.00 86.31 279 THR A O 1
ATOM 2215 N N . MET A 1 280 ? 0.816 -8.871 -16.466 1.00 83.94 280 MET A N 1
ATOM 2216 C CA . MET A 1 280 ? 0.690 -7.556 -17.108 1.00 83.94 280 MET A CA 1
ATOM 2217 C C . MET A 1 280 ? 0.806 -7.648 -18.641 1.00 83.94 280 MET A C 1
ATOM 2219 O O . MET A 1 280 ? 0.066 -6.964 -19.344 1.00 83.94 280 MET A O 1
ATOM 2223 N N . ARG A 1 281 ? 1.681 -8.519 -19.177 1.00 80.25 281 ARG A N 1
ATOM 2224 C CA . ARG A 1 281 ? 1.787 -8.761 -20.632 1.00 80.25 281 ARG A CA 1
ATOM 2225 C C . ARG A 1 281 ? 0.518 -9.364 -21.217 1.00 80.25 281 ARG A C 1
ATOM 2227 O O . ARG A 1 281 ? 0.086 -8.929 -22.275 1.00 80.25 281 ARG A O 1
ATOM 2234 N N . GLN A 1 282 ? -0.064 -10.355 -20.543 1.00 77.62 282 GLN A N 1
ATOM 2235 C CA . GLN A 1 282 ? -1.292 -11.014 -21.004 1.00 77.62 282 GLN A CA 1
ATOM 2236 C C . GLN A 1 282 ? -2.464 -10.035 -21.119 1.00 77.62 282 GLN A C 1
ATOM 2238 O O . GLN A 1 282 ? -3.294 -10.174 -22.012 1.00 77.62 282 GLN A O 1
ATOM 2243 N N . ASN A 1 283 ? -2.489 -9.020 -20.258 1.00 68.12 283 ASN A N 1
ATOM 2244 C CA . ASN A 1 283 ? -3.567 -8.040 -20.201 1.00 68.12 283 ASN A CA 1
ATOM 2245 C C . ASN A 1 283 ? -3.315 -6.803 -21.079 1.00 68.12 283 ASN A C 1
ATOM 2247 O O . ASN A 1 283 ? -4.044 -5.827 -20.963 1.00 68.12 283 ASN A O 1
ATOM 2251 N N . ASN A 1 284 ? -2.279 -6.806 -21.933 1.00 65.12 284 ASN A N 1
ATOM 2252 C CA . ASN A 1 284 ? -1.820 -5.628 -22.688 1.00 65.12 284 ASN A CA 1
ATOM 2253 C C . ASN A 1 284 ? -1.523 -4.391 -21.811 1.00 65.12 284 ASN A C 1
ATOM 2255 O O . ASN A 1 284 ? -1.431 -3.278 -22.323 1.00 65.12 284 ASN A O 1
ATO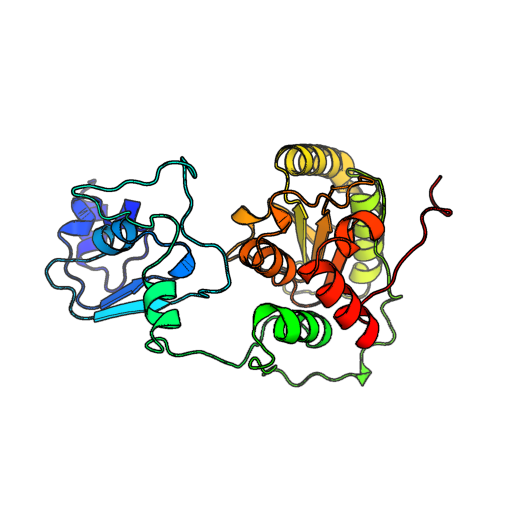M 2259 N N . ALA A 1 285 ? -1.314 -4.595 -20.508 1.00 59.28 285 ALA A N 1
ATOM 2260 C CA . ALA A 1 285 ? -0.989 -3.565 -19.523 1.00 59.28 285 ALA A CA 1
ATOM 2261 C C . ALA A 1 285 ? 0.534 -3.372 -19.361 1.00 59.28 285 ALA A C 1
ATOM 2263 O O . ALA A 1 285 ? 0.986 -2.669 -18.457 1.00 59.28 285 ALA A O 1
ATOM 2264 N N . LEU A 1 286 ? 1.344 -4.022 -20.211 1.00 54.81 286 LEU A N 1
ATOM 2265 C CA . LEU A 1 286 ? 2.802 -3.913 -20.218 1.00 54.81 286 LEU A CA 1
ATOM 2266 C C . LEU A 1 286 ? 3.330 -3.588 -21.613 1.00 54.81 286 LEU A C 1
ATOM 2268 O O . LEU A 1 286 ? 3.232 -4.415 -22.518 1.00 54.81 286 LEU A O 1
ATOM 2272 N N . GLU A 1 287 ? 4.012 -2.453 -21.743 1.00 53.47 287 GLU A N 1
ATOM 2273 C CA . GLU A 1 287 ? 4.854 -2.157 -22.901 1.00 53.47 287 GLU A CA 1
ATOM 2274 C C . GLU A 1 287 ? 6.328 -2.077 -22.498 1.00 53.47 287 GLU A C 1
ATOM 2276 O O . GLU A 1 287 ? 6.713 -1.338 -21.589 1.00 53.47 287 GLU A O 1
ATOM 2281 N N . VAL A 1 288 ? 7.162 -2.875 -23.168 1.00 53.28 288 VAL A N 1
ATOM 2282 C CA . VAL A 1 288 ? 8.607 -2.954 -22.928 1.00 53.28 288 VAL A CA 1
ATOM 2283 C C . VAL A 1 288 ? 9.320 -2.137 -24.004 1.00 53.28 288 VAL A C 1
ATOM 2285 O O . VAL A 1 288 ? 9.306 -2.526 -25.168 1.00 53.28 288 VAL A O 1
ATOM 2288 N N . GLU A 1 289 ? 9.979 -1.040 -23.624 1.00 52.66 289 GLU A N 1
ATOM 2289 C CA . GLU A 1 289 ? 10.876 -0.311 -24.528 1.00 52.66 289 GLU A CA 1
ATOM 2290 C C . GLU A 1 289 ? 12.312 -0.837 -24.382 1.00 52.66 289 GLU A C 1
ATOM 2292 O O . GLU A 1 289 ? 12.833 -0.954 -23.273 1.00 52.66 289 GLU A O 1
ATOM 2297 N N . ASP A 1 290 ? 12.953 -1.167 -25.510 1.00 43.91 290 ASP A N 1
ATOM 2298 C CA . ASP A 1 290 ? 14.353 -1.611 -25.554 1.00 43.91 290 ASP A CA 1
ATOM 2299 C C . ASP A 1 290 ? 15.321 -0.408 -25.582 1.00 43.91 290 ASP A C 1
ATOM 2301 O O . ASP A 1 290 ? 15.100 0.587 -26.275 1.00 43.91 290 ASP A O 1
ATOM 2305 N N . ASP A 1 291 ? 16.428 -0.550 -24.852 1.00 46.50 291 ASP A N 1
ATOM 2306 C CA . ASP A 1 291 ? 17.435 0.443 -24.414 1.00 46.50 291 ASP A CA 1
ATOM 2307 C C . ASP A 1 291 ? 18.125 1.219 -25.566 1.00 46.50 291 ASP A C 1
ATOM 2309 O O . ASP A 1 291 ? 18.848 2.191 -25.366 1.00 46.50 291 ASP A O 1
ATOM 2313 N N . ARG A 1 292 ? 17.922 0.802 -26.819 1.00 42.28 292 ARG A N 1
ATOM 2314 C CA . ARG A 1 292 ? 18.725 1.238 -27.975 1.00 42.28 292 ARG A CA 1
ATOM 2315 C C . ARG A 1 292 ? 18.370 2.616 -28.548 1.00 42.28 292 ARG A C 1
ATOM 2317 O O . ARG A 1 292 ? 19.056 3.063 -29.460 1.00 42.28 292 ARG A O 1
ATOM 2324 N N . LYS A 1 293 ? 17.331 3.293 -28.046 1.00 37.75 293 LYS A N 1
ATOM 2325 C CA . LYS A 1 293 ? 16.877 4.604 -28.564 1.00 37.75 293 LYS A CA 1
ATOM 2326 C C . LYS A 1 293 ? 17.366 5.828 -27.773 1.00 37.75 293 LYS A C 1
ATOM 2328 O O . LYS A 1 293 ? 17.126 6.944 -28.218 1.00 37.75 293 LYS A O 1
ATOM 2333 N N . PHE A 1 294 ? 18.037 5.639 -26.634 1.00 38.59 294 PHE A N 1
ATOM 2334 C CA . PHE A 1 294 ? 18.389 6.732 -25.708 1.00 38.59 294 PHE A CA 1
ATOM 2335 C C . PHE A 1 294 ? 19.876 6.770 -25.306 1.00 38.59 294 PHE A C 1
ATOM 2337 O O . PHE A 1 294 ? 20.220 7.417 -24.312 1.00 38.59 294 PHE A O 1
ATOM 2344 N N . ALA A 1 295 ? 20.730 6.071 -26.062 1.00 29.84 295 ALA A N 1
ATOM 2345 C CA . ALA A 1 295 ? 22.189 6.155 -25.971 1.00 29.84 295 ALA A CA 1
ATOM 2346 C C . ALA A 1 295 ? 22.725 7.409 -26.676 1.00 29.84 295 ALA A C 1
ATOM 2348 O O . ALA A 1 295 ? 22.181 7.752 -27.750 1.00 29.84 295 ALA A O 1
#

pLDDT: mean 81.45, std 16.33, range [29.84, 97.12]

Sequence (295 aa):
MKSKQKTILEKAVIVFGTSSSLGQEDVRRMKFDLCICDEGGQAPDTGLVMALRDNTRTLAIIGDPRQLPPYQLNPDLKSGFGGRTHRLDKSALEDYFELDRATCLNSQYRCHPDIMEPLNKVFYGGTVSTGKPFNRAEEELFEKNSLYNKIKAKWVSEKLFRISCHLKGLDRPDRLWSLMVISPYQGQVNDLRKFLCANKDRWSDQLNVTVCNADSCQGGECDVAIISLVRHNSQGNVGFLTSPKRVLTMLSRAKEYIMIATHVKTFSSELMWNHLFGTMRQNNALEVEDDRKFA

Secondary structure (DSSP, 8-state):
--HHHHHHHHH-S-----HHHHTSHHHHTS--SEEEETTTTT--HHHHHHH--TT--EEEE-S-TTS-----S-TT---EETTEE--TTS-HHHHHHHTT-S----EE-SS-HHHHHHHIIIIITT-PEE-S---GGG-S------B--S-SSHHHHHHHHHHHHHHTTS--SS-PEEEEEE-SSHHHHHHHHHHHHHTGGGS-TTEEEEEE-TTTTTT--EEEEEEE-----TT---GGGG-HHHHHHHHTTEEEEEEEE--HHHHTTSHHHHHHHHHHHHTT---B--GGG--